Protein AF-A0A8T4YLI4-F1 (afdb_monomer)

Mean predicted aligned error: 10.68 Å

Structure (mmCIF, N/CA/C/O backbone):
data_AF-A0A8T4YLI4-F1
#
_entry.id   AF-A0A8T4YLI4-F1
#
loop_
_atom_site.group_PDB
_atom_site.id
_atom_site.type_symbol
_atom_site.label_atom_id
_atom_site.label_alt_id
_atom_site.label_comp_id
_atom_site.label_asym_id
_atom_site.label_entity_id
_atom_site.label_seq_id
_atom_site.pdbx_PDB_ins_code
_atom_site.Cartn_x
_atom_site.Cartn_y
_atom_site.Cartn_z
_atom_site.occupancy
_atom_site.B_iso_or_equiv
_atom_site.auth_seq_id
_atom_site.auth_comp_id
_atom_site.auth_asym_id
_atom_site.auth_atom_id
_atom_site.pdbx_PDB_model_num
ATOM 1 N N . MET A 1 1 ? -16.283 -2.588 31.838 1.00 33.81 1 MET A N 1
ATOM 2 C CA . MET A 1 1 ? -16.579 -1.710 30.687 1.00 33.81 1 MET A CA 1
ATOM 3 C C . MET A 1 1 ? -17.810 -0.902 31.058 1.00 33.81 1 MET A C 1
ATOM 5 O O . MET A 1 1 ? -18.869 -1.493 31.207 1.00 33.81 1 MET A O 1
ATOM 9 N N . THR A 1 2 ? -17.659 0.392 31.332 1.00 24.05 2 THR A N 1
ATOM 10 C CA . THR A 1 2 ? -18.774 1.250 31.769 1.00 24.05 2 THR A CA 1
ATOM 11 C C . THR A 1 2 ? -19.231 2.075 30.573 1.00 24.05 2 THR A C 1
ATOM 13 O O . THR A 1 2 ? -18.442 2.834 30.018 1.00 24.05 2 THR A O 1
ATOM 16 N N . ILE A 1 3 ? -20.474 1.868 30.138 1.00 27.78 3 ILE A N 1
ATOM 17 C CA . ILE A 1 3 ? -21.083 2.547 28.990 1.00 27.78 3 ILE A CA 1
ATOM 18 C C . ILE A 1 3 ? -21.745 3.825 29.508 1.00 27.78 3 ILE A C 1
ATOM 20 O O . ILE A 1 3 ? -22.636 3.753 30.351 1.00 27.78 3 ILE A O 1
ATOM 24 N N . TYR A 1 4 ? -21.324 4.986 29.008 1.00 28.59 4 TYR A N 1
ATOM 25 C CA . TYR A 1 4 ? -22.011 6.252 29.257 1.00 28.59 4 TYR A CA 1
ATOM 26 C C . TYR A 1 4 ? -22.854 6.591 28.030 1.00 28.59 4 TYR A C 1
ATOM 28 O O . TYR A 1 4 ? -22.315 6.836 26.956 1.00 28.59 4 TYR A O 1
ATOM 36 N N . ALA A 1 5 ? -24.176 6.587 28.188 1.00 28.28 5 ALA A N 1
ATOM 37 C CA . ALA A 1 5 ? -25.106 7.113 27.198 1.00 28.28 5 ALA A CA 1
ATOM 38 C C . ALA A 1 5 ? -25.621 8.466 27.706 1.00 28.28 5 ALA A C 1
ATOM 40 O O . ALA A 1 5 ? -26.313 8.516 28.722 1.00 28.28 5 ALA A O 1
ATOM 41 N N . SER A 1 6 ? -25.266 9.565 27.037 1.00 30.30 6 SER A N 1
ATOM 42 C CA . SER A 1 6 ? -25.911 10.864 27.253 1.00 30.30 6 SER A CA 1
ATOM 43 C C . SER A 1 6 ? -27.066 11.039 26.262 1.00 30.30 6 SER A C 1
ATOM 45 O O . SER A 1 6 ? -27.041 10.539 25.139 1.00 30.30 6 SER A O 1
ATOM 47 N N . GLY A 1 7 ? -28.144 11.659 26.734 1.00 31.69 7 GLY A N 1
ATOM 48 C CA . GLY A 1 7 ? -29.450 11.636 26.087 1.00 31.69 7 GLY A CA 1
ATOM 49 C C . GLY A 1 7 ? -29.549 12.374 24.746 1.00 31.69 7 GLY A C 1
ATOM 50 O O . GLY A 1 7 ? -29.034 13.472 24.576 1.00 31.69 7 GLY A O 1
ATOM 51 N N . LEU A 1 8 ? -30.372 11.755 23.891 1.00 35.34 8 LEU A N 1
ATOM 52 C CA . LEU A 1 8 ? -31.118 12.249 22.725 1.00 35.34 8 LEU A CA 1
ATOM 53 C C . LEU A 1 8 ? -30.354 12.494 21.401 1.00 35.34 8 LEU A C 1
ATOM 55 O O . LEU A 1 8 ? -29.785 13.544 21.132 1.00 35.34 8 LEU A O 1
ATOM 59 N N . ASN A 1 9 ? -30.558 11.505 20.516 1.00 35.91 9 ASN A N 1
ATOM 60 C CA . ASN A 1 9 ? -30.479 11.473 19.044 1.00 35.91 9 ASN A CA 1
ATOM 61 C C . ASN A 1 9 ? -29.171 11.096 18.340 1.00 35.91 9 ASN A C 1
ATOM 63 O O . ASN A 1 9 ? -29.238 10.830 17.147 1.00 35.91 9 ASN A O 1
ATOM 67 N N . ASN A 1 10 ? -28.059 10.904 19.043 1.00 33.84 10 ASN A N 1
ATOM 68 C CA . ASN A 1 10 ? -26.88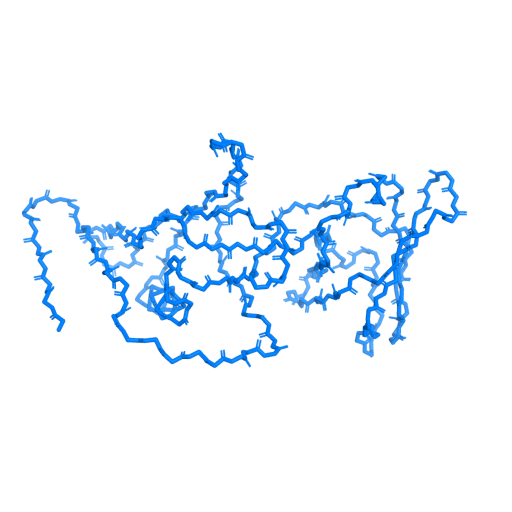3 10.213 18.506 1.00 33.84 10 ASN A CA 1
ATOM 69 C C . ASN A 1 10 ? -26.250 9.392 19.630 1.00 33.84 10 ASN A C 1
ATOM 71 O O . ASN A 1 10 ? -25.930 9.943 20.679 1.00 33.84 10 ASN A O 1
ATOM 75 N N . ILE A 1 11 ? -26.087 8.081 19.439 1.00 40.06 11 ILE A N 1
ATOM 76 C CA . ILE A 1 11 ? -25.272 7.280 20.356 1.00 40.06 11 ILE A CA 1
ATOM 77 C C . ILE A 1 11 ? -23.829 7.443 19.884 1.00 40.06 11 ILE A C 1
ATOM 79 O O . ILE A 1 11 ? -23.426 6.821 18.902 1.00 40.06 11 ILE A O 1
ATOM 83 N N . GLU A 1 12 ? -23.079 8.319 20.551 1.00 36.34 12 GLU A N 1
ATOM 84 C CA . GLU A 1 12 ? -21.630 8.409 20.391 1.00 36.34 12 GLU A CA 1
ATOM 85 C C . GLU A 1 12 ? -20.974 7.417 21.352 1.00 36.34 12 GLU A C 1
ATOM 87 O O . GLU A 1 12 ? -20.937 7.617 22.566 1.00 36.34 12 GLU A O 1
ATOM 92 N N . LEU A 1 13 ? -20.476 6.307 20.809 1.00 43.28 13 LEU A N 1
ATOM 93 C CA . LEU A 1 13 ? -19.677 5.356 21.579 1.00 43.28 13 LEU A CA 1
ATOM 94 C C . LEU A 1 13 ? -18.228 5.843 21.603 1.00 43.28 13 LEU A C 1
ATOM 96 O O . LEU A 1 13 ? -17.540 5.805 20.581 1.00 43.28 13 LEU A O 1
ATOM 100 N N . PHE A 1 14 ? -17.776 6.293 22.775 1.00 37.94 14 PHE A N 1
ATOM 101 C CA . PHE A 1 14 ? -16.374 6.606 23.035 1.00 37.94 14 PHE A CA 1
ATOM 102 C C . PHE A 1 14 ? -15.673 5.382 23.619 1.00 37.94 14 PHE A C 1
ATOM 104 O O . PHE A 1 14 ? -15.990 4.938 24.724 1.00 37.94 14 PHE A O 1
ATOM 111 N N . ILE A 1 15 ? -14.708 4.842 22.879 1.00 47.62 15 ILE A N 1
ATOM 112 C CA . ILE A 1 15 ? -13.932 3.682 23.311 1.00 47.62 15 ILE A CA 1
ATOM 113 C C . ILE A 1 15 ? -12.521 4.158 23.697 1.00 47.62 15 ILE A C 1
ATOM 115 O O . ILE A 1 15 ? -11.722 4.472 22.809 1.00 47.62 15 ILE A O 1
ATOM 119 N N . PRO A 1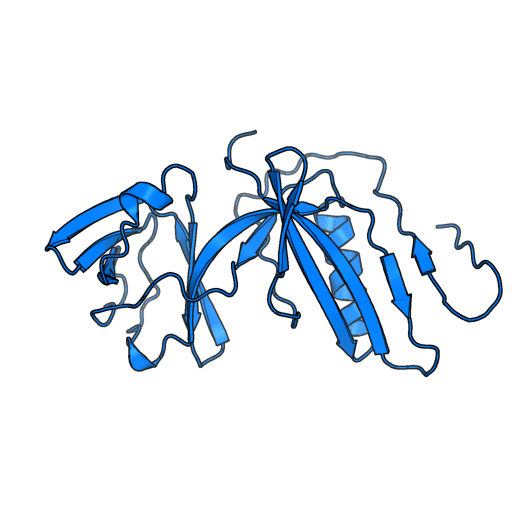 16 ? -12.189 4.256 25.001 1.00 37.53 16 PRO A N 1
ATOM 120 C CA . PRO A 1 16 ? -10.844 4.616 25.435 1.00 37.53 16 PRO A CA 1
ATOM 121 C C . PRO A 1 16 ? -9.844 3.497 25.103 1.00 37.53 16 PRO A C 1
ATOM 123 O O . PRO A 1 16 ? -10.177 2.311 25.121 1.00 37.53 16 PRO A O 1
ATOM 126 N N . ALA A 1 17 ? -8.599 3.876 24.808 1.00 39.97 17 ALA A N 1
ATOM 127 C CA . ALA A 1 17 ? -7.523 2.921 24.552 1.00 39.97 17 ALA A CA 1
ATOM 128 C C . ALA A 1 17 ? -7.176 2.111 25.826 1.00 39.97 17 ALA A C 1
ATOM 130 O O . ALA A 1 17 ? -7.217 2.674 26.924 1.00 39.97 17 ALA A O 1
ATOM 131 N N . PRO A 1 18 ? -6.833 0.812 25.707 1.00 37.84 18 PRO A N 1
ATOM 132 C CA . PRO A 1 18 ? -6.498 -0.027 26.858 1.00 37.84 18 PRO A CA 1
ATOM 133 C C . PRO A 1 18 ? -5.196 0.422 27.544 1.00 37.84 18 PRO A C 1
ATOM 135 O O . PRO A 1 18 ? -4.274 0.908 26.893 1.00 37.84 18 PRO A O 1
ATOM 138 N N . SER A 1 19 ? -5.128 0.250 28.869 1.00 33.50 19 SER A N 1
ATOM 139 C CA . SER A 1 19 ? -4.090 0.816 29.745 1.00 33.50 19 SER A CA 1
ATOM 140 C C . SER A 1 19 ? -2.905 -0.104 30.073 1.00 33.50 19 SER A C 1
ATOM 142 O O . SER A 1 19 ? -2.061 0.302 30.861 1.00 33.50 19 SER A O 1
ATOM 144 N N . ASN A 1 20 ? -2.800 -1.303 29.489 1.00 31.70 20 ASN A N 1
ATOM 145 C CA . ASN A 1 20 ? -1.699 -2.238 29.763 1.00 31.70 20 ASN A CA 1
ATOM 146 C C . ASN A 1 20 ? -1.024 -2.675 28.457 1.00 31.70 20 ASN A C 1
ATOM 148 O O . ASN A 1 20 ? -1.690 -3.115 27.519 1.00 31.70 20 ASN A O 1
ATOM 152 N N . VAL A 1 21 ? 0.297 -2.493 28.398 1.00 29.84 21 VAL A N 1
ATOM 153 C CA . VAL A 1 21 ? 1.122 -2.621 27.193 1.00 29.84 21 VAL A CA 1
ATOM 154 C C . VAL A 1 21 ? 1.993 -3.869 27.311 1.00 29.84 21 VAL A C 1
ATOM 156 O O . VAL A 1 21 ? 3.037 -3.819 27.948 1.00 29.84 21 VAL A O 1
ATOM 159 N N . ASP A 1 22 ? 1.589 -4.950 26.646 1.00 26.73 22 ASP A N 1
ATOM 160 C CA . ASP A 1 22 ? 2.512 -6.002 26.215 1.00 26.73 22 ASP A CA 1
ATOM 161 C C . ASP A 1 22 ? 2.877 -5.752 24.741 1.00 26.73 22 ASP A C 1
ATOM 163 O O . ASP A 1 22 ? 2.015 -5.591 23.861 1.00 26.73 22 ASP A O 1
ATOM 167 N N . ILE A 1 23 ? 4.181 -5.612 24.488 1.00 25.78 23 ILE A N 1
ATOM 168 C CA . ILE A 1 23 ? 4.758 -5.308 23.175 1.00 25.78 23 ILE A CA 1
ATOM 169 C C . ILE A 1 23 ? 5.110 -6.630 22.492 1.00 25.78 23 ILE A C 1
ATOM 171 O O . ILE A 1 23 ? 6.252 -7.076 22.541 1.00 25.78 23 ILE A O 1
ATOM 175 N N . ASP A 1 24 ? 4.133 -7.240 21.827 1.00 26.34 24 ASP A N 1
ATOM 176 C CA . ASP A 1 24 ? 4.414 -8.300 20.859 1.00 26.34 24 ASP A CA 1
ATOM 177 C C . ASP A 1 24 ? 4.839 -7.693 19.516 1.00 26.34 24 ASP A C 1
ATOM 179 O O . ASP A 1 24 ? 4.110 -6.913 18.888 1.00 26.34 24 ASP A O 1
ATOM 183 N N . PHE A 1 25 ? 6.045 -8.058 19.081 1.00 25.81 25 PHE A N 1
ATOM 184 C CA . PHE A 1 25 ? 6.599 -7.742 17.768 1.00 25.81 25 PHE A CA 1
ATOM 185 C C . PHE A 1 25 ? 5.905 -8.598 16.700 1.00 25.81 25 PHE A C 1
ATOM 187 O O . PHE A 1 25 ? 6.303 -9.727 16.422 1.00 25.81 25 PHE A O 1
ATOM 194 N N . ILE A 1 26 ? 4.861 -8.057 16.073 1.00 33.50 26 ILE A N 1
ATOM 195 C CA . ILE A 1 26 ? 4.174 -8.718 14.958 1.00 33.50 26 ILE A CA 1
ATOM 196 C C . ILE A 1 26 ? 4.996 -8.499 13.676 1.00 33.50 26 ILE A C 1
ATOM 198 O O . ILE A 1 26 ? 4.973 -7.423 13.080 1.00 33.50 26 ILE A O 1
ATOM 202 N N . GLN A 1 27 ? 5.724 -9.534 13.243 1.00 34.56 27 GLN A N 1
ATOM 203 C CA . GLN A 1 27 ? 6.592 -9.536 12.049 1.00 34.56 27 GLN A CA 1
ATOM 204 C C . GLN A 1 27 ? 5.856 -9.459 10.694 1.00 34.56 27 GLN A C 1
ATOM 206 O O . GLN A 1 27 ? 6.496 -9.385 9.647 1.00 34.56 27 GLN A O 1
ATOM 211 N N . HIS A 1 28 ? 4.527 -9.382 10.679 1.00 41.22 28 HIS A N 1
ATOM 212 C CA . HIS A 1 28 ? 3.740 -9.138 9.472 1.00 41.22 28 HIS A CA 1
ATOM 213 C C . HIS A 1 28 ? 2.686 -8.081 9.784 1.00 41.22 28 HIS A C 1
ATOM 215 O O . HIS A 1 28 ? 1.660 -8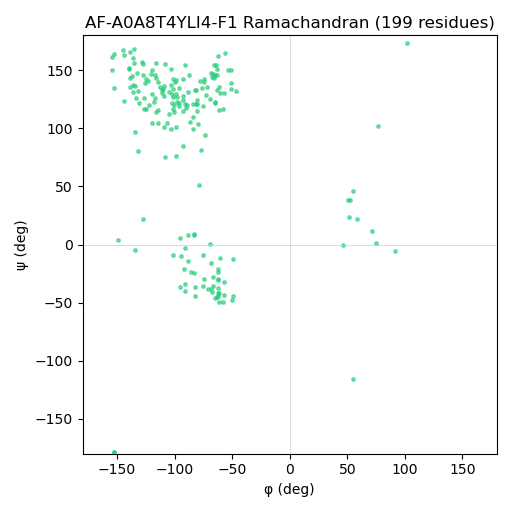.381 10.385 1.00 41.22 28 HIS A O 1
ATOM 221 N N . GLY A 1 29 ? 2.987 -6.823 9.450 1.00 47.31 29 GLY A N 1
ATOM 222 C CA . GLY A 1 29 ? 2.160 -5.678 9.822 1.00 47.31 29 GLY A CA 1
ATOM 223 C C . GLY A 1 29 ? 0.687 -5.873 9.458 1.00 47.31 29 GLY A C 1
ATOM 224 O O . GLY A 1 29 ? 0.363 -6.308 8.356 1.00 47.31 29 GLY A O 1
ATOM 225 N N . GLU A 1 30 ? -0.198 -5.557 10.399 1.00 54.44 30 GLU A N 1
ATOM 226 C CA . GLU A 1 30 ? -1.636 -5.701 10.208 1.00 54.44 30 GLU A CA 1
ATOM 227 C C . GLU A 1 30 ? -2.116 -4.750 9.109 1.00 54.44 30 GLU A C 1
ATOM 229 O O . GLU A 1 30 ? -1.910 -3.535 9.184 1.00 54.44 30 GLU A O 1
ATOM 234 N N . VAL A 1 31 ? -2.735 -5.316 8.073 1.00 52.75 31 VAL A N 1
ATOM 235 C CA . VAL A 1 31 ? -3.267 -4.565 6.935 1.00 52.75 31 VAL A CA 1
ATOM 236 C C . VAL A 1 31 ? -4.752 -4.344 7.151 1.00 52.75 31 VAL A C 1
ATOM 238 O O . VAL A 1 31 ? -5.513 -5.287 7.374 1.00 52.75 31 VAL A O 1
ATOM 241 N N . PHE A 1 32 ? -5.167 -3.090 7.065 1.00 52.97 32 PHE A N 1
ATOM 242 C CA . PHE A 1 32 ? -6.551 -2.702 7.260 1.00 52.97 32 PHE A CA 1
ATOM 243 C C . PHE A 1 32 ? -7.333 -2.730 5.934 1.00 52.97 32 PHE A C 1
ATOM 245 O O . PHE A 1 32 ? -7.008 -1.987 5.007 1.00 52.97 32 PHE A O 1
ATOM 252 N N . THR A 1 33 ? -8.359 -3.587 5.831 1.00 51.09 33 THR A N 1
ATOM 253 C CA . THR A 1 33 ? -9.156 -3.801 4.603 1.00 51.09 33 THR A CA 1
ATOM 254 C C . THR A 1 33 ? -10.662 -3.763 4.896 1.00 51.09 33 THR A C 1
ATOM 256 O O . THR A 1 33 ? -11.316 -4.790 5.028 1.00 51.09 33 THR A O 1
ATOM 259 N N . PHE A 1 34 ? -11.237 -2.563 5.000 1.00 57.44 34 PHE A N 1
ATOM 260 C CA . PHE A 1 34 ? -12.693 -2.380 5.089 1.00 57.44 34 PHE A CA 1
ATOM 261 C C . PHE A 1 34 ? -13.213 -1.542 3.922 1.00 57.44 34 PHE A C 1
ATOM 263 O O . PHE A 1 34 ? -12.486 -0.667 3.439 1.00 57.44 34 PHE A O 1
ATOM 270 N N . PRO A 1 35 ? -14.469 -1.757 3.487 1.00 55.22 35 PRO A N 1
ATOM 271 C CA . PRO A 1 35 ? -15.125 -0.855 2.554 1.00 55.22 35 PRO A CA 1
ATOM 272 C C . PRO A 1 35 ? -15.229 0.533 3.194 1.00 55.22 35 PRO A C 1
ATOM 274 O O . PRO A 1 35 ? -15.876 0.733 4.221 1.00 55.22 35 PRO A O 1
ATOM 277 N N . ALA A 1 36 ? -14.546 1.492 2.586 1.00 58.50 36 ALA A N 1
ATOM 278 C CA . ALA A 1 36 ? -14.401 2.845 3.090 1.00 58.50 36 ALA A CA 1
ATOM 279 C C . ALA A 1 36 ? -14.595 3.845 1.958 1.00 58.50 36 ALA A C 1
ATOM 281 O O . ALA A 1 36 ? -14.418 3.519 0.780 1.00 58.50 36 ALA A O 1
ATOM 282 N N . THR A 1 37 ? -14.897 5.092 2.305 1.00 59.31 37 THR A N 1
ATOM 283 C CA . THR A 1 37 ? -14.755 6.182 1.343 1.00 59.31 37 THR A CA 1
ATOM 284 C C . THR A 1 37 ? -13.289 6.333 0.953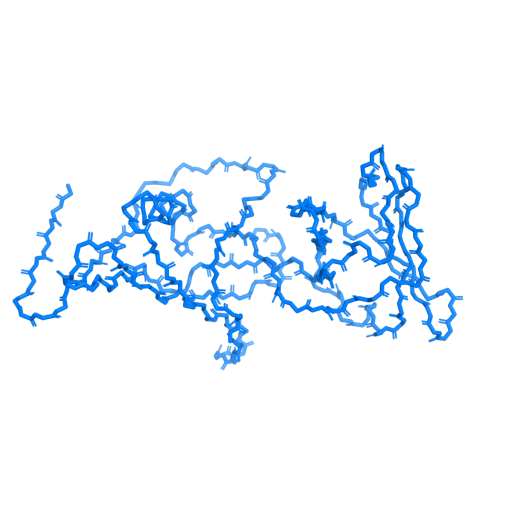 1.00 59.31 37 THR A C 1
ATOM 286 O O . THR A 1 37 ? -12.390 6.090 1.763 1.00 59.31 37 THR A O 1
ATOM 289 N N . LYS A 1 38 ? -13.043 6.810 -0.271 1.00 64.38 38 LYS A N 1
ATOM 290 C CA . LYS A 1 38 ? -11.707 7.231 -0.703 1.00 64.38 38 LYS A CA 1
ATOM 291 C C . LYS A 1 38 ? -11.076 8.127 0.380 1.00 64.38 38 LYS A C 1
ATOM 293 O O . LYS A 1 38 ? -11.763 9.036 0.856 1.00 64.38 38 LYS A O 1
ATOM 298 N N . PRO A 1 39 ? -9.816 7.888 0.782 1.00 70.62 39 PRO A N 1
ATOM 299 C CA . PRO A 1 39 ? -9.183 8.687 1.819 1.00 70.62 39 PRO A CA 1
ATOM 300 C C . PRO A 1 39 ? -9.100 10.153 1.394 1.00 70.62 39 PRO A C 1
ATOM 302 O O . PRO A 1 39 ? -8.647 10.478 0.293 1.00 70.62 39 PRO A O 1
ATOM 305 N N . ALA A 1 40 ? -9.537 11.037 2.288 1.00 78.56 40 ALA A N 1
ATOM 306 C CA . ALA A 1 40 ? -9.299 12.466 2.189 1.00 78.56 40 ALA A CA 1
ATOM 307 C C . ALA A 1 40 ? -7.964 12.786 2.868 1.00 78.56 40 ALA A C 1
ATOM 309 O O . ALA A 1 40 ? -7.709 12.347 3.991 1.00 78.56 40 ALA A O 1
ATOM 310 N N . TYR A 1 41 ? -7.115 13.552 2.186 1.00 80.75 41 TYR A N 1
ATOM 311 C CA . TYR A 1 41 ? -5.796 13.929 2.685 1.00 80.75 41 TYR A CA 1
ATOM 312 C C . TYR A 1 41 ? -5.765 15.404 3.049 1.00 80.75 41 TYR A C 1
ATOM 314 O O . TYR A 1 41 ? -6.205 16.244 2.267 1.00 80.75 41 TYR A O 1
ATOM 322 N N . PHE A 1 42 ? -5.173 15.717 4.194 1.00 82.44 42 PHE A N 1
ATOM 323 C CA . PHE A 1 42 ? -4.861 17.088 4.581 1.00 82.44 42 PHE A CA 1
ATOM 324 C C . PHE A 1 42 ? -3.541 17.149 5.345 1.00 82.44 42 PHE A C 1
ATOM 326 O O . PHE A 1 42 ? -3.015 16.131 5.797 1.00 82.44 42 PHE A O 1
ATOM 333 N N . ILE A 1 43 ? -2.979 18.352 5.442 1.00 82.25 43 ILE A N 1
ATOM 334 C CA . ILE A 1 43 ? -1.769 18.612 6.217 1.00 82.25 43 ILE A CA 1
ATOM 335 C C . ILE A 1 43 ? -2.196 19.257 7.531 1.00 82.25 43 ILE A C 1
ATOM 337 O O . ILE A 1 43 ? -2.907 20.260 7.519 1.00 82.25 43 ILE A O 1
ATOM 341 N N . ARG A 1 44 ? -1.753 18.692 8.653 1.00 80.75 44 ARG A N 1
ATOM 342 C CA . ARG A 1 44 ? -1.920 19.270 9.988 1.00 80.75 44 ARG A CA 1
ATOM 343 C C . ARG A 1 44 ? -0.570 19.255 10.687 1.00 80.75 44 ARG A C 1
ATOM 345 O O . ARG A 1 44 ? 0.052 18.203 10.776 1.00 80.75 44 ARG A O 1
ATOM 352 N N . ASP A 1 45 ? -0.093 20.423 11.106 1.00 80.62 45 ASP A N 1
ATOM 353 C CA . ASP A 1 45 ? 1.199 20.591 11.791 1.00 80.62 45 ASP A CA 1
ATOM 354 C C . ASP A 1 45 ? 2.388 19.963 11.034 1.00 80.62 45 ASP A C 1
ATOM 356 O O . ASP A 1 45 ? 3.274 19.335 11.610 1.00 80.62 45 ASP A O 1
ATOM 360 N N . GLY A 1 46 ? 2.383 20.077 9.700 1.00 77.25 46 GLY A N 1
ATOM 361 C CA . GLY A 1 46 ? 3.410 19.491 8.829 1.00 77.25 46 GLY A CA 1
ATOM 362 C C . GLY A 1 46 ? 3.314 17.970 8.644 1.00 77.25 46 GLY A C 1
ATOM 363 O O . GLY A 1 46 ? 4.128 17.394 7.924 1.00 77.25 46 GLY A O 1
ATOM 364 N N . GLN A 1 47 ? 2.318 17.314 9.243 1.00 80.75 47 GLN A N 1
ATOM 365 C CA . GLN A 1 47 ? 2.049 15.887 9.086 1.00 80.75 47 GLN A CA 1
ATOM 366 C C . GLN A 1 47 ? 0.896 15.653 8.113 1.00 80.75 47 GLN A C 1
ATOM 368 O O . GLN A 1 47 ? -0.092 16.390 8.096 1.00 80.75 47 GLN A O 1
ATOM 373 N N . ARG A 1 48 ? 1.010 14.601 7.297 1.00 84.38 48 ARG A N 1
ATOM 374 C CA . ARG A 1 48 ? -0.073 14.174 6.411 1.00 84.38 48 ARG A CA 1
ATOM 375 C C . ARG A 1 48 ? -1.065 13.347 7.217 1.00 84.38 48 ARG A C 1
ATOM 377 O O . ARG A 1 48 ? -0.703 12.326 7.793 1.00 84.38 48 ARG A O 1
ATOM 384 N N . VAL A 1 49 ? -2.309 13.800 7.252 1.00 86.56 49 VAL A N 1
ATOM 385 C CA . VAL A 1 49 ? -3.410 13.128 7.938 1.00 86.56 49 VAL A CA 1
ATOM 386 C C . VAL A 1 49 ? -4.363 12.568 6.891 1.00 86.56 49 VAL A C 1
ATOM 388 O O . VAL A 1 49 ? -4.704 13.233 5.909 1.00 86.56 49 VAL A O 1
ATOM 391 N N . LEU A 1 50 ? -4.753 11.317 7.098 1.00 87.81 50 LEU A N 1
ATOM 392 C CA . LEU A 1 50 ? -5.744 10.595 6.326 1.00 87.81 50 LEU A CA 1
ATOM 393 C C . LEU A 1 50 ? -7.039 10.568 7.117 1.00 87.81 50 LEU A C 1
ATOM 395 O O . LEU A 1 50 ? -7.051 10.155 8.275 1.00 87.81 50 LEU A O 1
ATOM 399 N N . ARG A 1 51 ? -8.134 10.948 6.472 1.00 87.12 51 ARG A N 1
ATOM 400 C CA . ARG A 1 51 ? -9.475 10.797 7.023 1.00 87.12 51 ARG A CA 1
ATOM 401 C C . ARG A 1 51 ? -10.300 9.904 6.121 1.00 87.12 51 ARG A C 1
ATOM 403 O O . ARG A 1 51 ? -10.343 10.097 4.906 1.00 87.12 51 ARG A O 1
ATOM 410 N N . MET A 1 52 ? -10.931 8.911 6.729 1.00 84.06 52 MET A N 1
ATOM 411 C CA . MET A 1 52 ? -11.749 7.924 6.038 1.00 84.06 52 MET A CA 1
ATOM 412 C C . MET A 1 52 ? 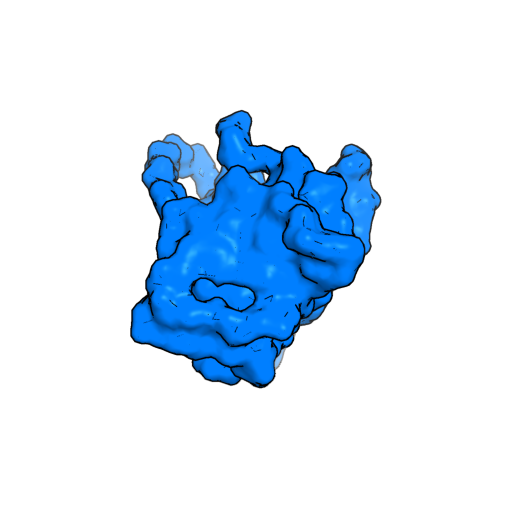-13.076 7.775 6.762 1.00 84.06 52 MET A C 1
ATOM 414 O O . MET A 1 52 ? -13.106 7.635 7.983 1.00 84.06 52 MET A O 1
ATOM 418 N N . SER A 1 53 ? -14.167 7.814 6.002 1.00 82.12 53 SER A N 1
ATOM 419 C CA . SER A 1 53 ? -15.497 7.493 6.499 1.00 82.12 53 SER A CA 1
ATOM 420 C C . SER A 1 53 ? -15.812 6.041 6.174 1.00 82.12 53 SER A C 1
ATOM 422 O O . SER A 1 53 ? -15.593 5.578 5.053 1.00 82.12 53 SER A O 1
ATOM 424 N N . PHE A 1 54 ? -16.342 5.332 7.156 1.00 79.50 54 PHE A N 1
ATOM 425 C CA . PHE A 1 54 ? -16.772 3.950 7.021 1.00 79.50 54 PHE A CA 1
ATOM 426 C C . PHE A 1 54 ? -18.267 3.877 7.244 1.00 79.50 54 PHE A C 1
ATOM 428 O O . PHE A 1 54 ? -18.821 4.587 8.086 1.00 79.50 54 PHE A O 1
ATOM 435 N N . PHE A 1 55 ? -18.896 2.999 6.478 1.00 80.94 55 PHE A N 1
ATOM 436 C CA . PHE A 1 55 ? -20.298 2.664 6.603 1.00 80.94 55 PHE A CA 1
ATOM 437 C C . PHE A 1 55 ? -20.391 1.164 6.840 1.00 80.94 55 PHE A C 1
ATOM 439 O O . PHE A 1 55 ? -19.937 0.384 6.006 1.00 80.94 55 PHE A O 1
ATOM 446 N N . PHE A 1 56 ? -20.968 0.783 7.972 1.00 79.81 56 PHE A N 1
ATOM 447 C CA . PHE A 1 56 ? -21.095 -0.604 8.393 1.00 79.81 56 PHE A CA 1
ATOM 448 C C . PHE A 1 56 ? -22.527 -1.076 8.205 1.00 79.81 56 PHE A C 1
ATOM 450 O O . PHE A 1 56 ? -23.459 -0.411 8.660 1.00 79.81 56 PHE A O 1
ATOM 457 N N . ARG A 1 57 ? -22.697 -2.235 7.571 1.00 78.31 57 ARG A N 1
ATOM 458 C CA . ARG A 1 57 ? -23.971 -2.933 7.376 1.00 78.31 57 ARG A CA 1
ATOM 459 C C . ARG A 1 57 ? -24.099 -4.034 8.423 1.00 78.31 57 ARG A C 1
ATOM 461 O O . ARG A 1 57 ? -23.921 -5.219 8.156 1.00 78.31 57 ARG A O 1
ATOM 468 N N . GLY A 1 58 ? -24.404 -3.611 9.641 1.00 75.81 58 GLY A N 1
ATOM 469 C CA . GLY A 1 58 ? -24.719 -4.481 10.764 1.00 75.81 58 GLY A CA 1
ATOM 470 C C . GLY A 1 58 ? -23.578 -4.666 11.758 1.00 75.81 58 GLY A C 1
ATOM 471 O O . GLY A 1 58 ? -22.440 -4.231 11.569 1.00 75.81 58 GLY A O 1
ATOM 472 N N . TYR A 1 59 ? -23.912 -5.345 12.854 1.00 77.12 59 TYR A N 1
ATOM 473 C CA . TYR A 1 59 ? -23.033 -5.493 14.012 1.00 77.12 59 TYR A CA 1
ATOM 474 C C . TYR A 1 59 ? -21.728 -6.226 13.708 1.00 77.12 59 TYR A C 1
ATOM 476 O O . TYR A 1 59 ? -20.714 -5.908 14.313 1.00 77.12 59 TYR A O 1
ATOM 484 N N . LYS A 1 60 ? -21.716 -7.164 12.754 1.00 81.06 60 LYS A N 1
ATOM 485 C CA . LYS A 1 60 ? -20.509 -7.935 12.428 1.00 81.06 60 LYS A CA 1
ATOM 486 C C . LYS A 1 60 ? -19.369 -7.037 11.941 1.00 81.06 60 LYS A C 1
ATOM 488 O O . LYS A 1 60 ? -18.260 -7.140 12.452 1.00 81.06 60 LYS A O 1
ATOM 493 N N . GLU A 1 61 ? -19.640 -6.156 10.981 1.00 78.06 61 GLU A N 1
ATOM 494 C CA . GLU A 1 61 ? -18.630 -5.233 10.445 1.00 78.06 61 GLU A CA 1
ATOM 495 C C . GLU A 1 61 ? -18.196 -4.213 11.506 1.00 78.06 61 GLU A C 1
ATOM 497 O O . GLU A 1 61 ? -17.015 -3.880 11.614 1.00 78.06 61 GLU A O 1
ATOM 502 N N . LEU A 1 62 ? -19.141 -3.782 12.349 1.00 78.69 62 LEU A N 1
ATOM 503 C CA . LEU A 1 62 ? -18.860 -2.894 13.471 1.00 78.69 62 LEU A CA 1
ATOM 504 C C . LEU A 1 62 ? -17.924 -3.540 14.506 1.00 78.69 62 LEU A C 1
ATOM 506 O O . LEU A 1 62 ? -16.972 -2.915 14.965 1.00 78.69 62 LEU A O 1
ATOM 510 N N . THR A 1 63 ? -18.168 -4.796 14.873 1.00 82.25 63 THR A N 1
ATOM 511 C CA . THR A 1 63 ? -17.303 -5.531 15.801 1.00 82.25 63 THR A CA 1
ATOM 512 C C . THR A 1 63 ? -15.900 -5.671 15.229 1.00 82.25 63 THR A C 1
ATOM 514 O O . THR A 1 63 ? -14.933 -5.411 15.933 1.00 82.25 63 THR A O 1
ATOM 517 N N . GLN A 1 64 ? -15.766 -5.961 13.934 1.00 83.38 64 GLN A N 1
ATOM 518 C CA . GLN A 1 64 ? -14.453 -6.095 13.308 1.00 83.38 64 GLN A CA 1
ATOM 519 C C . GLN A 1 64 ? -13.628 -4.793 13.357 1.00 83.38 64 GLN A C 1
ATOM 521 O O . GLN A 1 64 ? -12.417 -4.862 13.571 1.00 83.38 64 GLN A O 1
ATOM 526 N N . ILE A 1 65 ? -14.243 -3.610 13.193 1.00 83.25 65 ILE A N 1
ATOM 527 C CA . ILE A 1 65 ? -13.506 -2.339 13.325 1.00 83.25 65 ILE A CA 1
ATOM 528 C C . ILE A 1 65 ? -13.117 -2.045 14.778 1.00 83.25 65 ILE A C 1
ATOM 530 O O . ILE A 1 65 ? -12.015 -1.561 15.033 1.00 83.25 65 ILE A O 1
ATOM 534 N N . VAL A 1 66 ? -13.997 -2.354 15.732 1.00 84.19 66 VAL A N 1
ATOM 535 C CA . VAL A 1 66 ? -13.724 -2.178 17.165 1.00 84.19 66 VAL A CA 1
ATOM 536 C C . VAL A 1 66 ? -12.587 -3.101 17.601 1.00 84.19 66 VAL A C 1
ATOM 538 O O . VAL A 1 66 ? -11.633 -2.646 18.234 1.00 84.19 66 VAL A O 1
ATOM 541 N N . ASP A 1 67 ? -12.638 -4.367 17.192 1.00 86.50 67 ASP A N 1
ATOM 542 C CA . ASP A 1 67 ? -11.605 -5.360 17.472 1.00 86.50 67 ASP A CA 1
ATOM 543 C C . ASP A 1 67 ? -10.271 -4.950 16.849 1.00 86.50 67 ASP A C 1
ATOM 545 O O . ASP A 1 67 ? -9.240 -4.983 17.522 1.00 86.50 67 ASP A O 1
ATOM 549 N N . PHE A 1 68 ? -10.284 -4.487 15.593 1.00 85.50 68 PHE A N 1
ATOM 550 C CA . PHE A 1 68 ? -9.091 -3.949 14.945 1.00 85.50 68 PHE A CA 1
ATOM 551 C C . PHE A 1 68 ? -8.508 -2.774 15.736 1.00 85.50 68 PHE A C 1
ATOM 553 O O . PHE A 1 68 ? -7.315 -2.774 16.040 1.00 85.50 68 PHE A O 1
ATOM 560 N N . TYR A 1 69 ? -9.341 -1.797 16.110 1.00 86.12 69 TYR A N 1
ATOM 561 C CA . TYR A 1 69 ? -8.919 -0.626 16.878 1.00 86.12 69 TYR A CA 1
ATOM 562 C C . TYR A 1 69 ? -8.266 -1.019 18.208 1.00 86.12 69 TYR A C 1
ATOM 564 O O . TYR A 1 69 ? -7.213 -0.487 18.563 1.00 86.12 69 TYR A O 1
ATOM 572 N N . HIS A 1 70 ? -8.847 -1.978 18.931 1.00 85.56 70 HIS A N 1
ATOM 573 C CA . HIS A 1 70 ? -8.273 -2.485 20.175 1.00 85.56 70 HIS A CA 1
ATOM 574 C C . HIS A 1 70 ? -6.968 -3.248 19.959 1.00 85.56 70 HIS A C 1
ATOM 576 O O . HIS A 1 70 ? -6.019 -3.052 20.720 1.00 85.56 70 HIS A O 1
ATOM 582 N N . ARG A 1 71 ? -6.891 -4.070 18.911 1.00 84.38 71 ARG A N 1
ATOM 583 C CA . ARG A 1 71 ? -5.704 -4.861 18.571 1.00 84.38 71 ARG A CA 1
ATOM 584 C C . ARG A 1 71 ? -4.498 -3.977 18.248 1.00 84.38 71 ARG A C 1
ATOM 586 O O . ARG A 1 71 ? -3.405 -4.215 18.763 1.00 84.38 71 ARG A O 1
ATOM 593 N N . VAL A 1 72 ? -4.713 -2.886 17.508 1.00 83.06 72 VAL A N 1
ATOM 594 C CA . VAL A 1 72 ? -3.681 -1.860 17.261 1.00 83.06 72 VAL A CA 1
ATOM 595 C C . VAL A 1 72 ? -3.557 -0.837 18.401 1.00 83.06 72 VAL A C 1
ATOM 597 O O . VAL A 1 72 ? -2.860 0.166 18.273 1.00 83.06 72 VAL A O 1
ATOM 600 N N . GLN A 1 73 ? -4.216 -1.071 19.540 1.00 85.06 73 GLN A N 1
ATOM 601 C CA . GLN A 1 73 ? -4.181 -0.200 20.720 1.00 85.06 73 GLN A CA 1
ATOM 602 C C . GLN A 1 73 ? -4.477 1.275 20.383 1.00 85.06 73 GLN A C 1
ATOM 604 O O . GLN A 1 73 ? -3.857 2.198 20.913 1.00 85.06 73 GLN A O 1
ATOM 609 N N . GLY A 1 74 ? -5.413 1.519 19.467 1.00 81.75 74 GLY A N 1
ATOM 610 C CA . GLY A 1 74 ? -5.789 2.855 19.023 1.00 81.75 74 GLY A CA 1
ATOM 611 C C . GLY A 1 74 ? -4.599 3.675 18.516 1.00 81.75 74 GLY A C 1
ATOM 612 O O . GLY A 1 74 ? -3.984 3.357 17.503 1.00 81.75 74 GLY A O 1
ATOM 613 N N . LYS A 1 75 ? -4.281 4.772 19.211 1.00 83.25 75 LYS A N 1
ATOM 614 C CA . LYS A 1 75 ? -3.215 5.708 18.808 1.00 83.25 75 LYS A CA 1
ATOM 615 C C . LYS A 1 75 ? -1.789 5.203 19.061 1.00 83.25 75 LYS A C 1
ATOM 617 O O . LYS A 1 75 ? -0.833 5.879 18.677 1.00 83.25 75 LYS A O 1
ATOM 622 N N . TYR A 1 76 ? -1.638 4.081 19.767 1.00 82.62 76 TYR A N 1
ATOM 623 C CA . TYR A 1 76 ? -0.344 3.649 20.295 1.00 82.62 76 TYR A CA 1
ATOM 624 C C . TYR A 1 76 ? 0.433 2.732 19.349 1.00 82.62 76 TYR A C 1
ATOM 626 O O . TYR A 1 76 ? 1.657 2.852 19.307 1.00 82.62 76 TYR A O 1
ATOM 634 N N . LYS A 1 77 ? -0.227 1.870 18.557 1.00 85.44 77 LYS A N 1
ATOM 635 C CA . LYS A 1 77 ? 0.469 1.051 17.550 1.00 85.44 77 LYS A CA 1
ATOM 636 C C . LYS A 1 77 ? 0.276 1.589 16.135 1.00 85.44 77 LYS A C 1
ATOM 638 O O . LYS A 1 77 ? -0.713 2.238 15.796 1.00 85.44 77 LYS A O 1
ATOM 643 N N . LYS A 1 78 ? 1.290 1.316 15.316 1.00 88.12 78 LYS A N 1
ATOM 644 C CA . LYS A 1 78 ? 1.333 1.630 13.889 1.00 88.12 78 LYS A CA 1
ATOM 645 C C . LYS A 1 78 ? 0.702 0.465 13.116 1.00 88.12 78 LYS A C 1
ATOM 647 O O . LYS A 1 78 ? 0.873 -0.687 13.508 1.00 88.12 78 LYS A O 1
ATOM 652 N N . PHE A 1 79 ? 0.017 0.745 12.018 1.00 88.50 79 PHE A N 1
ATOM 653 C CA . PHE A 1 79 ? -0.544 -0.266 11.120 1.00 88.50 79 PHE A CA 1
ATOM 654 C C . PHE A 1 79 ? -0.480 0.203 9.669 1.00 88.50 79 PHE A C 1
ATOM 656 O O . PHE A 1 79 ? -0.207 1.372 9.393 1.00 88.50 79 PHE A O 1
ATOM 663 N N . TRP A 1 80 ? -0.711 -0.715 8.735 1.00 87.69 80 TRP A N 1
ATOM 664 C CA . TRP A 1 80 ? -0.617 -0.427 7.312 1.00 87.69 80 TRP A CA 1
ATOM 665 C C . TRP A 1 80 ? -1.990 -0.266 6.678 1.00 87.69 80 TRP A C 1
ATOM 667 O O . TRP A 1 80 ? -2.899 -1.068 6.905 1.00 87.69 80 TRP A O 1
ATOM 677 N N . ILE A 1 81 ? -2.119 0.743 5.823 1.00 86.88 81 ILE A N 1
ATOM 678 C CA . ILE A 1 81 ? -3.324 0.981 5.035 1.00 86.88 81 ILE A CA 1
ATOM 679 C C . ILE A 1 81 ? -2.957 1.288 3.579 1.00 86.88 81 ILE A C 1
ATOM 681 O O . ILE A 1 81 ? -2.006 2.034 3.333 1.00 86.88 81 ILE A O 1
ATOM 685 N N . PRO A 1 82 ? -3.656 0.725 2.582 1.00 87.31 82 PRO A N 1
ATOM 686 C CA . PRO A 1 82 ? -3.434 1.110 1.193 1.00 87.31 82 PRO A CA 1
ATOM 687 C C . PRO A 1 82 ? -3.824 2.575 0.959 1.00 87.31 82 PRO A C 1
ATOM 689 O O . PRO A 1 82 ? -4.775 3.090 1.545 1.00 87.31 82 PRO A O 1
ATOM 692 N N . SER A 1 83 ? -3.098 3.257 0.073 1.00 85.00 83 SER A N 1
ATOM 693 C CA . SER A 1 83 ? -3.416 4.630 -0.342 1.00 85.00 83 SER A CA 1
ATOM 694 C C . SER A 1 83 ? -4.778 4.750 -1.039 1.00 85.00 83 SER A C 1
ATOM 696 O O . SER A 1 83 ? -5.346 5.838 -1.088 1.00 85.00 83 SER A O 1
ATOM 698 N N . PHE A 1 84 ? -5.286 3.654 -1.617 1.00 82.00 84 PHE A N 1
ATOM 699 C CA . PHE A 1 84 ? -6.449 3.636 -2.514 1.00 82.00 84 PHE A CA 1
ATOM 700 C C . PHE A 1 84 ? -6.347 4.644 -3.676 1.00 82.00 84 PHE A C 1
ATOM 702 O O . PHE A 1 84 ? -7.354 5.074 -4.244 1.00 82.00 84 PHE A O 1
ATOM 709 N N . ILE A 1 85 ? -5.123 5.028 -4.038 1.00 84.69 85 ILE A N 1
ATOM 710 C CA . ILE A 1 85 ? -4.815 5.830 -5.215 1.00 84.69 85 ILE A CA 1
ATOM 711 C C . ILE A 1 85 ? -4.041 4.925 -6.163 1.00 84.69 85 ILE A C 1
ATOM 713 O O . ILE A 1 85 ? -3.133 4.217 -5.744 1.00 84.69 85 ILE A O 1
ATOM 717 N N . ASN A 1 86 ? -4.386 4.965 -7.447 1.00 88.56 86 ASN A N 1
ATOM 718 C CA . ASN A 1 86 ? -3.599 4.278 -8.459 1.00 88.56 86 ASN A CA 1
ATOM 719 C C . ASN A 1 86 ? -2.336 5.096 -8.751 1.00 88.56 86 ASN A C 1
ATOM 721 O O . ASN A 1 86 ? -2.314 5.922 -9.664 1.00 88.56 86 ASN A O 1
ATOM 725 N N . GLU A 1 87 ? -1.320 4.955 -7.901 1.00 89.69 87 GLU A N 1
ATOM 726 C CA . GLU A 1 87 ? -0.063 5.680 -8.059 1.00 89.69 87 GLU A CA 1
ATOM 727 C C . GLU A 1 87 ? 0.796 5.110 -9.182 1.00 89.69 87 GLU A C 1
ATOM 729 O O . GLU A 1 87 ? 1.539 5.873 -9.800 1.00 89.69 87 GLU A O 1
ATOM 734 N N . PHE A 1 88 ? 0.684 3.812 -9.455 1.00 92.44 88 PHE A N 1
ATOM 735 C CA . PHE A 1 88 ? 1.509 3.103 -10.423 1.00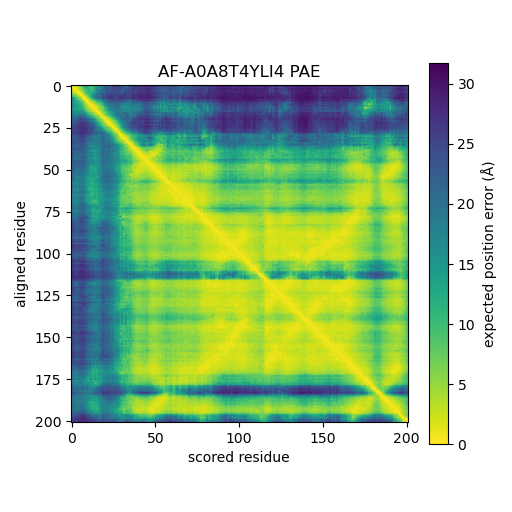 92.44 88 PHE A CA 1
ATOM 736 C C . PHE A 1 88 ? 0.658 2.481 -11.517 1.00 92.44 88 PHE A C 1
ATOM 738 O O . PHE A 1 88 ? -0.465 2.035 -11.298 1.00 92.44 88 PHE A O 1
ATOM 745 N N . VAL A 1 89 ? 1.224 2.430 -12.716 1.00 95.38 89 VAL A N 1
ATOM 746 C CA . VAL A 1 89 ? 0.613 1.761 -13.861 1.00 95.38 89 VAL A CA 1
ATOM 747 C C . VAL A 1 89 ? 1.630 0.764 -14.368 1.00 95.38 89 VAL A C 1
ATOM 749 O O . VAL A 1 89 ? 2.715 1.176 -14.775 1.00 95.38 89 VAL A O 1
ATOM 752 N N . LEU A 1 90 ? 1.303 -0.528 -14.310 1.00 96.81 90 LEU A N 1
ATOM 753 C CA . LEU A 1 90 ? 2.160 -1.557 -14.886 1.00 96.81 90 LEU A CA 1
ATOM 754 C C . LEU A 1 90 ? 2.259 -1.360 -16.399 1.00 96.81 90 LEU A C 1
ATOM 756 O O . LEU A 1 90 ? 1.242 -1.189 -17.071 1.00 96.81 90 LEU A O 1
ATOM 760 N N . THR A 1 91 ? 3.476 -1.411 -16.925 1.00 97.19 91 THR A N 1
ATOM 761 C CA . THR A 1 91 ? 3.746 -1.372 -18.372 1.00 97.19 91 THR A CA 1
ATOM 762 C C . THR A 1 91 ? 3.824 -2.770 -18.975 1.00 97.19 91 THR A C 1
ATOM 764 O O . THR A 1 91 ? 3.644 -2.934 -20.179 1.00 97.19 91 THR A O 1
ATOM 767 N N . ARG A 1 92 ? 4.080 -3.786 -18.141 1.00 97.19 92 ARG A N 1
ATOM 768 C CA . ARG A 1 92 ? 4.247 -5.186 -18.541 1.00 97.19 92 ARG A CA 1
ATOM 769 C C . ARG A 1 92 ? 3.570 -6.112 -17.538 1.00 97.19 92 ARG A C 1
ATOM 771 O O . ARG A 1 92 ? 3.478 -5.790 -16.351 1.00 97.19 92 ARG A O 1
ATOM 778 N N . ASP A 1 93 ? 3.129 -7.269 -18.019 1.00 98.12 93 ASP A N 1
ATOM 779 C CA . ASP A 1 93 ? 2.645 -8.342 -17.152 1.00 98.12 93 ASP A CA 1
ATOM 780 C C . ASP A 1 93 ? 3.787 -8.830 -16.248 1.00 98.12 93 ASP A C 1
ATOM 782 O O . ASP A 1 93 ? 4.951 -8.855 -16.659 1.00 98.12 93 ASP A O 1
ATOM 786 N N . ILE A 1 94 ? 3.463 -9.224 -15.015 1.00 97.94 94 ILE A N 1
ATOM 787 C CA . ILE A 1 94 ? 4.447 -9.754 -14.066 1.00 97.94 94 ILE A CA 1
ATOM 788 C C . ILE A 1 94 ? 4.415 -11.287 -14.137 1.00 97.94 94 ILE A C 1
ATOM 790 O O . ILE A 1 94 ? 3.368 -11.882 -13.849 1.00 97.94 94 ILE A O 1
ATOM 794 N N . PRO A 1 95 ? 5.536 -11.940 -14.498 1.00 97.75 95 PRO A N 1
ATOM 795 C CA . PRO A 1 95 ? 5.625 -13.394 -14.486 1.00 97.75 95 PRO A CA 1
ATOM 796 C C . PRO A 1 95 ? 5.477 -13.979 -13.073 1.00 97.75 95 PRO A C 1
ATOM 798 O O . PRO A 1 95 ? 5.842 -13.311 -12.098 1.00 97.75 95 PRO A O 1
ATOM 801 N N . PRO A 1 96 ? 5.025 -15.242 -12.953 1.00 97.31 96 PRO A N 1
ATOM 802 C CA . PRO A 1 96 ? 5.030 -15.971 -11.691 1.00 97.31 96 PRO A CA 1
ATOM 803 C C . PRO A 1 96 ? 6.403 -15.919 -11.024 1.00 97.31 96 PRO A C 1
ATOM 805 O O . PRO A 1 96 ? 7.423 -16.075 -11.697 1.00 97.31 96 PRO A O 1
ATOM 808 N N . LEU A 1 97 ? 6.428 -15.740 -9.701 1.00 96.50 97 LEU A N 1
ATOM 809 C CA . LEU A 1 97 ? 7.666 -15.724 -8.909 1.00 96.50 97 LEU A CA 1
ATOM 810 C C . LEU A 1 97 ? 8.685 -14.652 -9.349 1.00 96.50 97 LEU A C 1
ATOM 812 O O . LEU A 1 97 ? 9.872 -14.756 -9.037 1.00 96.50 97 LEU A O 1
ATOM 816 N N . SER A 1 98 ? 8.247 -13.591 -10.031 1.00 97.38 98 SER A N 1
ATOM 817 C CA . SER A 1 98 ? 9.119 -12.455 -10.339 1.00 97.38 98 SER A CA 1
ATOM 818 C C . SER A 1 98 ? 9.407 -11.639 -9.080 1.00 97.38 98 SER A C 1
ATOM 820 O O . SER A 1 98 ? 8.490 -11.317 -8.318 1.00 97.38 98 SER A O 1
ATOM 822 N N . SER A 1 99 ? 10.665 -11.247 -8.885 1.00 96.75 99 SER A N 1
ATOM 823 C CA . SER A 1 99 ? 11.106 -10.334 -7.822 1.00 96.75 99 SER A CA 1
ATOM 824 C C . SER A 1 99 ? 11.042 -8.858 -8.222 1.00 96.75 99 SER A C 1
ATOM 826 O O . SER A 1 99 ? 11.536 -8.004 -7.494 1.00 96.75 99 SER A O 1
ATOM 828 N N . PHE A 1 100 ? 10.459 -8.531 -9.375 1.00 96.88 100 PHE A N 1
ATOM 829 C CA . PHE A 1 100 ? 10.342 -7.154 -9.845 1.00 96.88 100 PHE A CA 1
ATOM 830 C C . PHE A 1 100 ? 9.134 -6.954 -10.760 1.00 96.88 100 PHE A C 1
ATOM 832 O O . PHE A 1 100 ? 8.569 -7.909 -11.300 1.00 96.88 100 PHE A O 1
ATOM 839 N N . CYS A 1 101 ? 8.767 -5.694 -10.968 1.00 97.00 101 CYS A N 1
ATOM 840 C CA . CYS A 1 101 ? 7.825 -5.280 -11.998 1.00 97.00 101 CYS A CA 1
ATOM 841 C C . CYS A 1 101 ? 8.289 -4.000 -12.697 1.00 97.00 101 CYS A C 1
ATOM 843 O O . CYS A 1 101 ? 9.176 -3.295 -12.209 1.00 97.00 101 CYS A O 1
ATOM 845 N N . TYR A 1 102 ? 7.666 -3.711 -13.836 1.00 97.06 102 TYR A N 1
ATOM 846 C CA . TYR A 1 102 ? 7.881 -2.482 -14.585 1.00 97.06 102 TYR A CA 1
ATOM 847 C C . TYR A 1 102 ? 6.640 -1.605 -14.510 1.00 97.06 102 TYR A C 1
ATOM 849 O O . TYR A 1 102 ? 5.514 -2.081 -14.689 1.00 97.06 102 TYR A O 1
ATOM 857 N N . VAL A 1 103 ? 6.855 -0.327 -14.225 1.00 95.94 103 VAL A N 1
ATOM 858 C CA . VAL A 1 103 ? 5.802 0.679 -14.135 1.00 95.94 103 VAL A CA 1
ATOM 859 C C . VAL A 1 103 ? 6.136 1.873 -15.006 1.00 95.94 103 VAL A C 1
ATOM 861 O O . VAL A 1 103 ? 7.304 2.174 -15.245 1.00 95.94 103 VAL A O 1
ATOM 864 N N . LYS A 1 104 ? 5.105 2.603 -15.430 1.00 95.50 104 LYS A N 1
ATOM 865 C CA . LYS A 1 104 ? 5.289 3.892 -16.089 1.00 95.50 104 LYS A CA 1
ATOM 866 C C . LYS A 1 104 ? 6.078 4.814 -15.161 1.00 95.50 104 LYS A C 1
ATOM 868 O O . LYS A 1 104 ? 5.696 4.973 -13.999 1.00 95.50 104 LYS A O 1
ATOM 873 N N . ASN A 1 105 ? 7.127 5.437 -15.690 1.00 90.94 105 ASN A N 1
ATOM 874 C CA . ASN A 1 105 ? 7.955 6.370 -14.949 1.00 90.94 105 ASN A CA 1
ATOM 875 C C . ASN A 1 105 ? 7.086 7.510 -14.414 1.00 90.94 105 ASN A C 1
ATOM 877 O O . ASN A 1 105 ? 6.465 8.272 -15.161 1.00 90.94 105 ASN A O 1
ATOM 881 N N . ASN A 1 106 ? 7.016 7.592 -13.091 1.00 85.31 106 ASN A N 1
ATOM 882 C CA . ASN A 1 106 ? 6.296 8.633 -12.373 1.00 85.31 106 ASN A CA 1
ATOM 883 C C . ASN A 1 106 ? 7.201 9.302 -11.328 1.00 85.31 106 ASN A C 1
ATOM 885 O O . ASN A 1 106 ? 6.708 9.894 -10.358 1.00 85.31 106 ASN A O 1
ATOM 889 N N . ASN A 1 107 ? 8.518 9.195 -11.540 1.00 82.12 107 ASN A N 1
ATOM 890 C CA . ASN A 1 107 ? 9.570 9.566 -10.610 1.00 82.12 107 ASN A CA 1
ATOM 891 C C . ASN A 1 107 ? 9.409 8.869 -9.251 1.00 82.12 107 ASN A C 1
ATOM 893 O O . ASN A 1 107 ? 9.527 9.512 -8.196 1.00 82.12 107 ASN A O 1
ATOM 897 N N . PHE A 1 108 ? 9.134 7.559 -9.253 1.00 77.38 108 PHE A N 1
ATOM 898 C CA . PHE A 1 108 ? 8.994 6.753 -8.042 1.00 77.38 108 PHE A CA 1
ATOM 899 C C . PHE A 1 108 ? 10.184 6.975 -7.125 1.00 77.38 108 PHE A C 1
ATOM 901 O O . PHE A 1 108 ? 9.993 7.271 -5.950 1.00 77.38 108 PHE A O 1
ATOM 908 N N . LYS A 1 109 ? 11.411 6.912 -7.656 1.00 73.38 109 LYS A N 1
ATOM 909 C CA . LYS A 1 109 ? 12.641 7.058 -6.862 1.00 73.38 109 LYS A CA 1
ATOM 910 C C . LYS A 1 109 ? 12.707 8.380 -6.086 1.00 73.38 109 LYS A C 1
ATOM 912 O O . LYS A 1 109 ? 13.241 8.433 -4.978 1.00 73.38 109 LYS A O 1
ATOM 917 N N . ALA A 1 110 ? 12.137 9.455 -6.631 1.00 74.31 110 ALA A N 1
ATOM 918 C CA . ALA A 1 110 ? 12.043 10.737 -5.935 1.00 74.31 110 ALA A CA 1
ATOM 919 C C . ALA A 1 110 ? 10.963 10.722 -4.838 1.00 74.31 110 ALA A C 1
ATOM 921 O O . ALA A 1 110 ? 11.148 11.321 -3.776 1.00 74.31 110 ALA A O 1
ATOM 922 N N . ARG A 1 111 ? 9.853 10.013 -5.076 1.00 71.88 111 ARG A N 1
ATOM 923 C CA . ARG A 1 111 ? 8.686 9.915 -4.180 1.00 71.88 111 ARG A CA 1
ATOM 924 C C . ARG A 1 111 ? 8.848 8.864 -3.076 1.00 71.88 111 ARG A C 1
ATOM 926 O O . ARG A 1 111 ? 8.211 8.975 -2.030 1.00 71.88 111 ARG A O 1
ATOM 933 N N . SER A 1 112 ? 9.690 7.860 -3.293 1.00 67.06 112 SER A N 1
ATOM 934 C CA . SER A 1 112 ? 9.802 6.660 -2.463 1.00 67.06 112 SER A CA 1
ATOM 935 C C . SER A 1 112 ? 10.806 6.749 -1.336 1.00 67.06 112 SER A C 1
ATOM 937 O O . SER A 1 112 ? 10.857 5.822 -0.536 1.00 67.06 112 SER A O 1
ATOM 939 N N . LYS A 1 113 ? 11.545 7.863 -1.210 1.00 60.09 113 LYS A N 1
ATOM 940 C CA . LYS A 1 113 ? 12.589 8.074 -0.185 1.00 60.09 113 LYS A CA 1
ATOM 941 C C . LYS A 1 113 ? 12.161 7.742 1.257 1.00 60.09 113 LYS A C 1
ATOM 943 O O . LYS A 1 113 ? 13.004 7.711 2.143 1.00 60.09 113 LYS A O 1
ATOM 948 N N . LYS A 1 114 ? 10.860 7.557 1.498 1.00 63.59 114 LYS A N 1
ATOM 949 C CA . LYS A 1 114 ? 10.226 7.273 2.789 1.00 63.59 114 LYS A CA 1
ATOM 950 C C . LYS A 1 114 ? 9.181 6.141 2.744 1.00 63.59 114 LYS A C 1
ATOM 952 O O . LYS A 1 114 ? 8.610 5.811 3.772 1.00 63.59 114 LYS A O 1
ATOM 957 N N . LYS A 1 115 ? 8.864 5.582 1.569 1.00 65.69 115 LYS A N 1
ATOM 958 C CA . LYS A 1 115 ? 7.762 4.617 1.399 1.00 65.69 115 LYS A CA 1
ATOM 959 C C . LYS A 1 115 ? 8.319 3.265 1.003 1.00 65.69 115 LYS A C 1
ATOM 961 O O . LYS A 1 115 ? 8.721 3.065 -0.138 1.00 65.69 115 LYS A O 1
ATOM 966 N N . GLU A 1 116 ? 8.330 2.359 1.971 1.00 79.50 116 GLU A N 1
ATOM 967 C CA . GLU A 1 116 ? 9.004 1.066 1.857 1.00 79.50 116 GLU A CA 1
ATOM 968 C C . GLU A 1 116 ? 8.121 -0.021 1.248 1.00 79.50 116 GLU A C 1
ATOM 970 O O . GLU A 1 116 ? 8.634 -1.063 0.860 1.00 79.50 116 GLU A O 1
ATOM 975 N N . ARG A 1 117 ? 6.802 0.186 1.152 1.00 90.12 117 ARG A N 1
ATOM 976 C CA . ARG A 1 117 ? 5.860 -0.861 0.744 1.00 90.12 117 ARG A CA 1
ATOM 977 C C . ARG A 1 117 ? 4.873 -0.396 -0.308 1.00 90.12 117 ARG A C 1
ATOM 979 O O . ARG A 1 117 ? 4.416 0.749 -0.316 1.00 90.12 117 ARG A O 1
ATOM 986 N N . VAL A 1 118 ? 4.504 -1.335 -1.163 1.00 91.75 118 VAL A N 1
ATOM 987 C CA . VAL A 1 118 ? 3.480 -1.168 -2.189 1.00 91.75 118 VAL A CA 1
ATOM 988 C C . VAL A 1 118 ? 2.460 -2.296 -2.110 1.00 91.75 118 VAL A C 1
ATOM 990 O O . VAL A 1 118 ? 2.748 -3.374 -1.580 1.00 91.75 118 VAL A O 1
ATOM 993 N N . PHE A 1 119 ? 1.268 -2.042 -2.637 1.00 93.25 119 PHE A N 1
ATOM 994 C CA . PHE A 1 119 ? 0.215 -3.037 -2.795 1.00 93.25 119 PHE A CA 1
ATOM 995 C C . PHE A 1 119 ? -0.235 -3.102 -4.255 1.00 93.25 119 PHE A C 1
ATOM 997 O O . PHE A 1 119 ? -0.364 -2.071 -4.908 1.00 93.25 119 PHE A O 1
ATOM 1004 N N . ILE A 1 120 ? -0.536 -4.301 -4.739 1.00 94.06 120 ILE A N 1
ATOM 1005 C CA . ILE A 1 120 ? -1.245 -4.542 -5.993 1.00 94.06 120 ILE A CA 1
ATOM 1006 C C . ILE A 1 120 ? -2.574 -5.188 -5.613 1.00 94.06 120 ILE A C 1
ATOM 1008 O O . ILE A 1 120 ? -2.595 -6.275 -5.036 1.00 94.06 120 ILE A O 1
ATOM 1012 N N . TRP A 1 121 ? -3.672 -4.500 -5.901 1.00 93.44 121 TRP A N 1
ATOM 1013 C CA . TRP A 1 121 ? -5.025 -5.013 -5.739 1.00 93.44 121 TRP A CA 1
ATOM 1014 C C . TRP A 1 121 ? -5.537 -5.467 -7.101 1.00 93.44 121 TRP A C 1
ATOM 1016 O O . TRP A 1 121 ? -5.596 -4.680 -8.050 1.00 93.44 121 TRP A O 1
ATOM 1026 N N . LEU A 1 122 ? -5.867 -6.749 -7.204 1.00 92.62 122 LEU A N 1
ATOM 1027 C CA . LEU A 1 122 ? -6.372 -7.378 -8.416 1.00 92.62 122 LEU A CA 1
ATOM 1028 C C . LEU A 1 122 ? -7.903 -7.326 -8.473 1.00 92.62 122 LEU A C 1
ATOM 1030 O O . LEU A 1 122 ? -8.587 -7.285 -7.451 1.00 92.62 122 LEU A O 1
ATOM 1034 N N . LYS A 1 123 ? -8.462 -7.368 -9.686 1.00 90.88 123 LYS A N 1
ATOM 1035 C CA . LYS A 1 123 ? -9.918 -7.352 -9.927 1.00 90.88 123 LYS A CA 1
ATOM 1036 C C . LYS A 1 123 ? -10.659 -8.550 -9.326 1.00 90.88 123 LYS A C 1
ATOM 1038 O O . LYS A 1 123 ? -11.863 -8.467 -9.109 1.00 90.88 123 LYS A O 1
ATOM 1043 N N . ASN A 1 124 ? -9.957 -9.646 -9.044 1.00 85.69 124 ASN A N 1
ATOM 1044 C CA . ASN A 1 124 ? -10.492 -10.813 -8.337 1.00 85.69 124 ASN A CA 1
ATOM 1045 C C . ASN A 1 124 ? -10.480 -10.654 -6.800 1.00 85.69 124 ASN A C 1
ATOM 1047 O O . ASN A 1 124 ? -10.784 -11.611 -6.096 1.00 85.69 124 ASN A O 1
ATOM 1051 N N . ASN A 1 125 ? -10.162 -9.459 -6.291 1.00 83.50 125 ASN A N 1
ATOM 1052 C CA . ASN A 1 125 ? -9.998 -9.114 -4.877 1.00 83.50 125 ASN A CA 1
ATOM 1053 C C . ASN A 1 125 ? -8.755 -9.675 -4.175 1.00 83.50 125 ASN A C 1
ATOM 1055 O O . ASN A 1 125 ? -8.640 -9.514 -2.959 1.00 83.50 125 ASN A O 1
ATOM 1059 N N . ASP A 1 126 ? -7.791 -10.232 -4.907 1.00 86.69 126 ASP A N 1
ATOM 1060 C CA . ASP A 1 126 ? -6.504 -10.595 -4.319 1.00 86.69 126 ASP A CA 1
ATOM 1061 C C . ASP A 1 126 ? -5.640 -9.358 -4.048 1.00 86.69 126 ASP A C 1
ATOM 1063 O O . ASP A 1 126 ? -5.595 -8.404 -4.834 1.00 86.69 126 ASP A O 1
ATOM 1067 N N . TRP A 1 127 ? -4.913 -9.405 -2.931 1.00 90.88 127 TRP A N 1
ATOM 1068 C CA . TRP A 1 127 ? -3.985 -8.363 -2.504 1.00 90.88 127 TRP A CA 1
ATOM 1069 C C . TRP A 1 127 ? -2.564 -8.902 -2.459 1.00 90.88 127 TRP A C 1
ATOM 1071 O O . TRP A 1 127 ? -2.264 -9.878 -1.773 1.00 90.88 127 TRP A O 1
ATOM 1081 N N . ILE A 1 128 ? -1.663 -8.215 -3.152 1.00 92.50 128 ILE A N 1
ATOM 1082 C CA . ILE A 1 128 ? -0.241 -8.540 -3.174 1.00 92.50 128 ILE A CA 1
ATOM 1083 C C . ILE A 1 128 ? 0.505 -7.373 -2.554 1.00 92.50 128 ILE A C 1
ATOM 1085 O O . ILE A 1 128 ? 0.528 -6.280 -3.108 1.00 92.50 128 ILE A O 1
ATOM 1089 N N . ILE A 1 129 ? 1.125 -7.600 -1.401 1.00 93.06 129 ILE A N 1
ATOM 1090 C CA . ILE A 1 129 ? 1.881 -6.576 -0.676 1.00 93.06 129 ILE A CA 1
ATOM 1091 C C . ILE A 1 129 ? 3.357 -6.926 -0.721 1.00 93.06 129 ILE A C 1
ATOM 1093 O O . ILE A 1 129 ? 3.725 -8.061 -0.417 1.00 93.06 129 ILE A O 1
ATOM 1097 N N . ARG A 1 130 ? 4.202 -5.965 -1.093 1.00 92.31 130 ARG A N 1
ATOM 1098 C CA . ARG A 1 130 ? 5.651 -6.168 -1.203 1.00 92.31 130 ARG A CA 1
ATOM 1099 C C . ARG A 1 130 ? 6.426 -5.002 -0.621 1.00 92.31 130 ARG A C 1
ATOM 1101 O O . ARG A 1 130 ? 5.993 -3.852 -0.742 1.00 92.31 130 ARG A O 1
ATOM 1108 N N . LYS A 1 131 ? 7.572 -5.305 -0.007 1.00 91.25 131 LYS A N 1
ATOM 1109 C CA . LYS A 1 131 ? 8.548 -4.280 0.348 1.00 91.25 131 LYS A CA 1
ATOM 1110 C C . LYS A 1 131 ? 9.372 -3.969 -0.894 1.00 91.25 131 LYS A C 1
ATOM 1112 O O . LYS A 1 131 ? 9.825 -4.872 -1.589 1.00 91.25 131 LYS A O 1
ATOM 1117 N N . VAL A 1 132 ? 9.544 -2.689 -1.182 1.00 91.00 132 VAL A N 1
ATOM 1118 C CA . VAL A 1 132 ? 10.382 -2.208 -2.274 1.00 91.00 132 VAL A CA 1
ATOM 1119 C C . VAL A 1 132 ? 11.821 -2.141 -1.782 1.00 91.00 132 VAL A C 1
ATOM 1121 O O . VAL A 1 132 ? 12.119 -1.444 -0.814 1.00 91.00 132 VAL A O 1
ATOM 1124 N N . VAL A 1 133 ? 12.705 -2.876 -2.449 1.00 90.94 133 VAL A N 1
ATOM 1125 C CA . VAL A 1 133 ? 14.137 -2.945 -2.117 1.00 90.94 133 VAL A CA 1
ATOM 1126 C C . VAL A 1 133 ? 14.941 -1.962 -2.956 1.00 90.94 133 VAL A C 1
ATOM 1128 O O . VAL A 1 133 ? 15.895 -1.363 -2.469 1.00 90.94 133 VAL A O 1
ATOM 1131 N N . ASN A 1 134 ? 14.558 -1.782 -4.219 1.00 90.38 134 ASN A N 1
ATOM 1132 C CA . ASN A 1 134 ? 15.264 -0.905 -5.140 1.00 90.38 134 ASN A CA 1
ATOM 1133 C C . ASN A 1 134 ? 14.324 -0.404 -6.234 1.00 90.38 134 ASN A C 1
ATOM 1135 O O . ASN A 1 134 ? 13.398 -1.121 -6.622 1.00 90.38 134 ASN A O 1
ATOM 1139 N N . VAL A 1 135 ? 14.596 0.801 -6.737 1.00 91.19 135 VAL A N 1
ATOM 1140 C CA . VAL A 1 135 ? 13.947 1.350 -7.928 1.00 91.19 135 VAL A CA 1
ATOM 1141 C C . VAL A 1 135 ? 14.973 1.960 -8.865 1.00 91.19 135 VAL A C 1
ATOM 1143 O O . VAL A 1 135 ? 15.762 2.833 -8.484 1.00 91.19 135 VAL A O 1
ATOM 1146 N N . GLU A 1 136 ? 14.916 1.501 -10.106 1.00 92.25 136 GLU A N 1
ATOM 1147 C CA . GLU A 1 136 ? 15.831 1.861 -11.181 1.00 92.25 136 GLU A CA 1
ATOM 1148 C C . GLU A 1 136 ? 15.036 2.433 -12.350 1.00 92.25 136 GLU A C 1
ATOM 1150 O O . GLU A 1 136 ? 13.945 1.961 -12.659 1.00 92.25 136 GLU A O 1
ATOM 1155 N N . SER A 1 137 ? 15.571 3.465 -12.995 1.00 92.25 137 SER A N 1
ATOM 1156 C CA . SER A 1 137 ? 15.029 3.943 -14.265 1.00 92.25 137 SER A CA 1
ATOM 1157 C C . SER A 1 137 ? 15.555 3.025 -15.363 1.00 92.25 137 SER A C 1
ATOM 1159 O O . SER A 1 137 ? 16.763 2.978 -15.582 1.00 92.25 137 SER A O 1
ATOM 1161 N N . GLU A 1 138 ? 14.662 2.285 -16.017 1.00 90.88 138 GLU A N 1
ATOM 1162 C CA . GLU A 1 138 ? 15.013 1.424 -17.155 1.00 90.88 138 GLU A CA 1
ATOM 1163 C C . GLU A 1 138 ? 15.084 2.265 -18.439 1.00 90.88 138 GLU A C 1
ATOM 1165 O O . GLU A 1 138 ? 15.935 2.058 -19.300 1.00 90.88 138 GLU A O 1
ATOM 1170 N N . SER A 1 139 ? 14.191 3.253 -18.549 1.00 91.50 139 SER A N 1
ATOM 1171 C CA . SER A 1 139 ? 14.133 4.228 -19.639 1.00 91.50 139 SER A CA 1
ATOM 1172 C C . SER A 1 139 ? 13.503 5.540 -19.155 1.00 91.50 139 SER A C 1
ATOM 1174 O O . SER A 1 139 ? 13.134 5.672 -17.986 1.00 91.50 139 SER A O 1
ATOM 1176 N N . GLU A 1 140 ? 13.343 6.522 -20.047 1.00 88.94 140 GLU A N 1
ATOM 1177 C CA . GLU A 1 140 ? 12.618 7.760 -19.728 1.00 88.94 140 GLU A CA 1
ATOM 1178 C C . GLU A 1 140 ? 11.145 7.501 -19.372 1.00 88.94 140 GLU A C 1
ATOM 1180 O O . GLU A 1 140 ? 10.577 8.216 -18.548 1.00 88.94 140 GLU A O 1
ATOM 1185 N N . GLU A 1 141 ? 10.537 6.450 -19.926 1.00 93.06 141 GLU A N 1
ATOM 1186 C CA . GLU A 1 141 ? 9.111 6.149 -19.759 1.00 93.06 141 GLU A CA 1
ATOM 1187 C C . GLU A 1 141 ? 8.823 5.046 -18.735 1.00 93.06 141 GLU A C 1
ATOM 1189 O O . GLU A 1 141 ? 7.662 4.843 -18.373 1.00 93.06 141 GLU A O 1
ATOM 1194 N N . GLU A 1 142 ? 9.847 4.345 -18.240 1.00 94.88 142 GLU A N 1
ATOM 1195 C CA . GLU A 1 142 ? 9.677 3.147 -17.415 1.00 94.88 142 GLU A CA 1
ATOM 1196 C C . GLU A 1 142 ? 10.650 3.092 -16.228 1.00 94.88 142 GLU A C 1
ATOM 1198 O O . GLU A 1 142 ? 11.856 3.317 -16.357 1.00 94.88 142 GLU A O 1
ATOM 1203 N N . GLU A 1 143 ? 10.117 2.734 -15.063 1.00 94.44 143 GLU A N 1
ATOM 1204 C CA . GLU A 1 143 ? 10.878 2.420 -13.855 1.00 94.44 143 GLU A CA 1
ATOM 1205 C C . GLU A 1 143 ? 10.690 0.939 -13.496 1.00 94.44 143 GLU A C 1
ATOM 1207 O O . GLU A 1 143 ? 9.585 0.391 -13.565 1.00 94.44 143 GLU A O 1
ATOM 1212 N N . ARG A 1 144 ? 11.772 0.290 -13.069 1.00 95.12 144 ARG A N 1
ATOM 1213 C CA . ARG A 1 144 ? 11.775 -1.068 -12.532 1.00 95.12 144 ARG A CA 1
ATOM 1214 C C . ARG A 1 144 ? 11.719 -1.017 -11.010 1.00 95.12 144 ARG A C 1
ATOM 1216 O O . ARG A 1 144 ? 12.619 -0.472 -10.373 1.00 95.12 144 ARG A O 1
ATOM 1223 N N . ILE A 1 145 ? 10.695 -1.630 -10.422 1.00 94.12 145 ILE A N 1
ATOM 1224 C CA . ILE A 1 145 ? 10.541 -1.772 -8.970 1.00 94.12 145 ILE A CA 1
ATOM 1225 C C . ILE A 1 145 ? 10.941 -3.191 -8.569 1.00 94.12 145 ILE A C 1
ATOM 1227 O O . ILE A 1 145 ? 10.344 -4.153 -9.046 1.00 94.12 145 ILE A O 1
ATOM 1231 N N . SER A 1 146 ? 11.927 -3.322 -7.681 1.00 95.06 146 SER A N 1
ATOM 1232 C CA . SER A 1 146 ? 12.375 -4.606 -7.126 1.00 95.06 146 SER A CA 1
ATOM 1233 C C . SER A 1 146 ? 11.784 -4.852 -5.740 1.00 95.06 146 SER A C 1
ATOM 1235 O O . SER A 1 146 ? 11.723 -3.939 -4.912 1.00 95.06 146 SER A O 1
ATOM 1237 N N . PHE A 1 147 ? 11.390 -6.095 -5.478 1.00 94.25 147 PHE A N 1
ATOM 1238 C CA . PHE A 1 147 ? 10.729 -6.540 -4.256 1.00 94.25 147 PHE A CA 1
ATOM 1239 C C . PHE A 1 147 ? 11.642 -7.388 -3.369 1.00 94.25 147 PHE A C 1
ATOM 1241 O O . PHE A 1 147 ? 12.569 -8.037 -3.849 1.00 94.25 147 PHE A O 1
ATOM 1248 N N . ASP A 1 148 ? 11.343 -7.409 -2.071 1.00 92.06 148 ASP A N 1
ATOM 1249 C CA . ASP A 1 148 ? 12.007 -8.256 -1.075 1.00 92.06 148 ASP A CA 1
ATOM 1250 C C . ASP A 1 148 ? 11.695 -9.741 -1.256 1.00 92.06 148 ASP A C 1
ATOM 1252 O O . ASP A 1 148 ? 12.562 -10.595 -1.080 1.00 92.06 148 ASP A O 1
ATOM 1256 N N . ILE A 1 149 ? 10.450 -10.041 -1.623 1.00 90.69 149 ILE A N 1
ATOM 1257 C CA . ILE A 1 149 ? 9.948 -11.394 -1.832 1.00 90.69 149 ILE A CA 1
ATOM 1258 C C . ILE A 1 149 ? 9.331 -11.480 -3.235 1.00 90.69 149 ILE A C 1
ATOM 1260 O O . ILE A 1 149 ? 8.594 -10.572 -3.638 1.00 90.69 149 ILE A O 1
ATOM 1264 N N . PRO A 1 150 ? 9.560 -12.579 -3.978 1.00 93.25 150 PRO A N 1
ATOM 1265 C CA . PRO A 1 150 ? 8.897 -12.824 -5.252 1.00 93.25 150 PRO A CA 1
ATOM 1266 C C . PRO A 1 150 ? 7.373 -12.681 -5.197 1.00 93.25 150 PRO A C 1
ATOM 1268 O O . PRO A 1 150 ? 6.727 -12.919 -4.172 1.00 93.25 150 PRO A O 1
ATOM 1271 N N . THR A 1 151 ? 6.773 -12.292 -6.314 1.00 92.38 151 THR A N 1
ATOM 1272 C CA . THR A 1 151 ? 5.319 -12.315 -6.521 1.00 92.38 151 THR A CA 1
ATOM 1273 C C . THR A 1 151 ? 4.761 -13.747 -6.443 1.00 92.38 151 THR A C 1
ATOM 1275 O O . THR A 1 151 ? 5.530 -14.708 -6.488 1.00 92.38 151 THR A O 1
ATOM 1278 N N . PRO A 1 152 ? 3.441 -13.928 -6.246 1.00 90.56 152 PRO A N 1
ATOM 1279 C CA . PRO A 1 152 ? 2.830 -15.257 -6.185 1.00 90.56 152 PRO A CA 1
ATOM 1280 C C . PRO A 1 152 ? 3.099 -16.124 -7.429 1.00 90.56 152 PRO A C 1
ATOM 1282 O O . PRO A 1 152 ? 3.489 -15.627 -8.485 1.00 90.56 152 PRO A O 1
ATOM 1285 N N . ASN A 1 153 ? 2.858 -17.435 -7.319 1.00 95.75 153 ASN A N 1
ATOM 1286 C CA . ASN A 1 153 ? 3.073 -18.393 -8.411 1.00 95.75 153 ASN A CA 1
ATOM 1287 C C . ASN A 1 153 ? 1.940 -18.373 -9.463 1.00 95.75 153 ASN A C 1
ATOM 1289 O O . ASN A 1 153 ? 1.343 -19.400 -9.775 1.00 95.75 153 ASN A O 1
ATOM 1293 N N . PHE A 1 154 ? 1.607 -17.190 -9.975 1.00 93.81 154 PHE A N 1
ATOM 1294 C CA . PHE A 1 154 ? 0.688 -16.991 -11.091 1.00 93.81 154 PHE A CA 1
ATOM 1295 C C . PHE A 1 154 ? 1.010 -15.679 -11.817 1.00 93.81 154 PHE A C 1
ATOM 1297 O O . PHE A 1 154 ? 1.693 -14.808 -11.283 1.00 93.81 154 PHE A O 1
ATOM 1304 N N . TRP A 1 155 ? 0.524 -15.544 -13.050 1.00 97.00 155 TRP A N 1
ATOM 1305 C CA . TRP A 1 155 ? 0.717 -14.338 -13.854 1.00 97.00 155 TRP A CA 1
ATOM 1306 C C . TRP A 1 155 ? -0.141 -13.186 -13.340 1.00 97.00 155 TRP A C 1
ATOM 1308 O O . TRP A 1 155 ? -1.357 -13.331 -13.229 1.00 97.00 155 TRP A O 1
ATOM 1318 N N . ILE A 1 156 ? 0.468 -12.023 -13.113 1.00 97.31 156 ILE A N 1
ATOM 1319 C CA . ILE A 1 156 ? -0.270 -10.788 -12.833 1.00 97.31 156 ILE A CA 1
ATOM 1320 C C . ILE A 1 156 ? -0.343 -10.002 -14.135 1.00 97.31 156 ILE A C 1
ATOM 1322 O O . ILE A 1 156 ? 0.631 -9.366 -14.543 1.00 97.31 156 ILE A O 1
ATOM 1326 N N . ARG A 1 157 ? -1.494 -10.061 -14.804 1.00 97.69 157 ARG A N 1
ATOM 1327 C CA . ARG A 1 157 ? -1.696 -9.318 -16.048 1.00 97.69 157 ARG A CA 1
ATOM 1328 C C . ARG A 1 157 ? -1.981 -7.858 -15.743 1.00 97.69 157 ARG A C 1
ATOM 1330 O O . ARG A 1 157 ? -2.744 -7.543 -14.832 1.00 97.69 157 ARG A O 1
ATOM 1337 N N . THR A 1 158 ? -1.429 -6.968 -16.555 1.00 97.12 158 THR A N 1
ATOM 1338 C CA . THR A 1 158 ? -1.690 -5.521 -16.506 1.00 97.12 158 THR A CA 1
ATOM 1339 C C . THR A 1 158 ? -3.188 -5.208 -16.471 1.00 97.12 158 THR A C 1
ATOM 1341 O O . THR A 1 158 ? -3.637 -4.415 -15.646 1.00 97.12 158 THR A O 1
ATOM 1344 N N . GLY A 1 159 ? -3.979 -5.894 -17.303 1.00 96.25 159 GLY A N 1
ATOM 1345 C CA . GLY A 1 159 ? -5.435 -5.745 -17.370 1.00 96.25 159 GLY A CA 1
ATOM 1346 C C . GLY A 1 159 ? -6.204 -6.246 -16.141 1.00 96.25 159 GLY A C 1
ATOM 1347 O O . GLY A 1 159 ? -7.361 -5.858 -15.969 1.00 96.25 159 GLY A O 1
ATOM 1348 N N . ASP A 1 160 ? -5.584 -7.053 -15.278 1.00 95.75 160 ASP A N 1
ATOM 1349 C CA . ASP A 1 160 ? -6.205 -7.617 -14.073 1.00 95.75 160 ASP A CA 1
ATOM 1350 C C . ASP A 1 160 ? -5.929 -6.775 -12.819 1.00 95.75 160 ASP A C 1
ATOM 1352 O O . ASP A 1 160 ? -6.561 -6.982 -11.781 1.00 95.75 160 ASP A O 1
ATOM 1356 N N . VAL A 1 161 ? -5.033 -5.788 -12.909 1.00 94.75 161 VAL A N 1
ATOM 1357 C CA . VAL A 1 161 ? -4.755 -4.858 -11.813 1.00 94.75 161 VAL A CA 1
ATOM 1358 C C . VAL A 1 161 ? -5.887 -3.844 -11.697 1.00 94.75 161 VAL A C 1
ATOM 1360 O O . VAL A 1 161 ? -6.171 -3.079 -12.618 1.00 94.75 161 VAL A O 1
ATOM 1363 N N . PHE A 1 162 ? -6.542 -3.835 -10.540 1.00 91.75 162 PHE A N 1
ATOM 1364 C CA . PHE A 1 162 ? -7.541 -2.835 -10.187 1.00 91.75 162 PHE A CA 1
ATOM 1365 C C . PHE A 1 162 ? -6.881 -1.555 -9.660 1.00 91.75 162 PHE A C 1
ATOM 1367 O O . PHE A 1 162 ? -7.267 -0.454 -10.045 1.00 91.75 162 PHE A O 1
ATOM 1374 N N . CYS A 1 163 ? -5.878 -1.692 -8.789 1.00 92.25 163 CYS A N 1
ATOM 1375 C CA . CYS A 1 163 ? -5.150 -0.565 -8.215 1.00 92.25 163 CYS A CA 1
ATOM 1376 C C . CYS A 1 163 ? -3.727 -0.982 -7.834 1.00 92.25 163 CYS A C 1
ATOM 1378 O O . CYS A 1 163 ? -3.537 -2.029 -7.216 1.00 92.25 163 CYS A O 1
ATOM 1380 N N . PHE A 1 164 ? -2.735 -0.161 -8.169 1.00 93.69 164 PHE A N 1
ATOM 1381 C CA . PHE A 1 164 ? -1.355 -0.343 -7.733 1.00 93.69 164 PHE A CA 1
ATOM 1382 C C . PHE A 1 164 ? -0.871 0.940 -7.065 1.00 93.69 164 PHE A C 1
ATOM 1384 O O . PHE A 1 164 ? -0.799 2.000 -7.692 1.00 93.69 164 PHE A O 1
ATOM 1391 N N . GLY A 1 165 ? -0.548 0.844 -5.777 1.00 91.12 165 GLY A N 1
ATOM 1392 C CA . GLY A 1 165 ? -0.233 2.013 -4.979 1.00 91.12 165 GLY A CA 1
ATOM 1393 C C . GLY A 1 165 ? 0.699 1.773 -3.804 1.00 91.12 165 GLY A C 1
ATOM 1394 O O . GLY A 1 165 ? 1.196 0.671 -3.568 1.00 91.12 165 GLY A O 1
ATOM 1395 N N . PHE A 1 166 ? 0.955 2.841 -3.057 1.00 88.94 166 PHE A N 1
ATOM 1396 C CA . PHE A 1 166 ? 1.727 2.782 -1.823 1.00 88.94 166 PHE A CA 1
ATOM 1397 C C . PHE A 1 166 ? 0.910 2.170 -0.689 1.00 88.94 166 PHE A C 1
ATOM 1399 O O . PHE A 1 166 ? -0.258 2.507 -0.482 1.00 88.94 166 PHE A O 1
ATOM 1406 N N . LEU A 1 167 ? 1.565 1.334 0.111 1.00 88.88 167 LEU A N 1
ATOM 1407 C CA . LEU A 1 167 ? 1.052 0.945 1.413 1.00 88.88 167 LEU A CA 1
ATOM 1408 C C . LEU A 1 167 ? 1.595 1.940 2.445 1.00 88.88 167 LEU A C 1
ATOM 1410 O O . LEU A 1 167 ? 2.802 2.145 2.553 1.00 88.88 167 LEU A O 1
ATOM 1414 N N . LEU A 1 168 ? 0.697 2.618 3.150 1.00 87.12 168 LEU A N 1
ATOM 1415 C CA . LEU A 1 168 ? 1.005 3.729 4.042 1.00 87.12 168 LEU A CA 1
ATOM 1416 C C . LEU A 1 168 ? 1.064 3.229 5.481 1.00 87.12 168 LEU A C 1
ATOM 1418 O O . LEU A 1 168 ? 0.132 2.571 5.943 1.00 87.12 168 LEU A O 1
ATOM 1422 N N . LEU A 1 169 ? 2.144 3.558 6.187 1.00 88.00 169 LEU A N 1
ATOM 1423 C CA . LEU A 1 169 ? 2.233 3.324 7.620 1.00 88.00 169 LEU A CA 1
ATOM 1424 C C . LEU A 1 169 ? 1.494 4.447 8.326 1.00 88.00 169 LEU A C 1
ATOM 1426 O O . LEU A 1 169 ? 1.795 5.622 8.115 1.00 88.00 169 LEU A O 1
ATOM 1430 N N . VAL A 1 170 ? 0.534 4.099 9.164 1.00 88.38 170 VAL A N 1
ATOM 1431 C CA . VAL A 1 170 ? -0.283 5.069 9.879 1.00 88.38 170 VAL A CA 1
ATOM 1432 C C . VAL A 1 170 ? -0.448 4.675 11.339 1.00 88.38 170 VAL A C 1
ATOM 1434 O O . VAL A 1 170 ? -0.135 3.559 11.743 1.00 88.38 170 VAL A O 1
ATOM 1437 N N . ARG A 1 171 ? -0.963 5.598 12.143 1.00 90.00 171 ARG A N 1
ATOM 1438 C CA . ARG A 1 171 ? -1.552 5.311 13.457 1.00 90.00 171 ARG A CA 1
ATOM 1439 C C . ARG A 1 171 ? -2.853 6.081 13.591 1.00 90.00 171 ARG A C 1
ATOM 1441 O O . ARG A 1 171 ? -2.999 7.125 12.949 1.00 90.00 171 ARG A O 1
ATOM 1448 N N . PHE A 1 172 ? -3.765 5.619 14.442 1.00 89.56 172 PHE A N 1
ATOM 1449 C CA . PHE A 1 172 ? -4.945 6.417 14.751 1.00 89.56 172 PHE A CA 1
ATOM 1450 C C . PHE A 1 172 ? -4.536 7.738 15.395 1.00 89.56 172 PHE A C 1
ATOM 1452 O O . PHE A 1 172 ? -3.671 7.796 16.267 1.00 89.56 172 PHE A O 1
ATOM 1459 N N . ASP A 1 173 ? -5.163 8.801 14.924 1.00 87.94 173 ASP A N 1
ATOM 1460 C CA . ASP A 1 173 ? -4.955 10.148 15.425 1.00 87.94 173 ASP A CA 1
ATOM 1461 C C . ASP A 1 173 ? -5.938 10.482 16.549 1.00 87.94 173 ASP A C 1
ATOM 1463 O O . ASP A 1 173 ? -5.591 11.075 17.569 1.00 87.94 173 ASP A O 1
ATOM 1467 N N . THR A 1 174 ? -7.179 10.038 16.368 1.00 82.31 174 THR A N 1
ATOM 1468 C CA . THR A 1 174 ? -8.284 10.277 17.286 1.00 82.31 174 THR A CA 1
ATOM 1469 C C . THR A 1 174 ? -8.789 8.964 17.880 1.00 82.31 174 THR A C 1
ATOM 1471 O O . THR A 1 174 ? -8.618 7.895 17.283 1.00 82.31 174 THR A O 1
ATOM 1474 N N . PRO A 1 175 ? -9.430 9.010 19.059 1.00 82.81 175 PRO A N 1
ATOM 1475 C CA . PRO A 1 175 ? -10.219 7.894 19.557 1.00 82.81 175 PRO A CA 1
ATOM 1476 C C . PRO A 1 175 ? -11.262 7.436 18.534 1.00 82.81 175 PRO A C 1
ATOM 1478 O O . PRO A 1 175 ? -11.761 8.249 17.751 1.00 82.81 175 PRO A O 1
ATOM 1481 N N . LEU A 1 176 ? -11.596 6.146 18.553 1.00 81.94 176 LEU A N 1
ATOM 1482 C CA . LEU A 1 176 ? -12.682 5.615 17.736 1.00 81.94 176 LEU A CA 1
ATOM 1483 C C . LEU A 1 176 ? -14.007 6.233 18.203 1.00 81.94 176 LEU A C 1
ATOM 1485 O O . LEU A 1 176 ? -14.377 6.099 19.370 1.00 81.94 176 LEU A O 1
ATOM 1489 N N . GLN A 1 177 ? -14.698 6.909 17.286 1.00 81.38 177 GLN A N 1
ATOM 1490 C CA . GLN A 1 177 ? -16.012 7.509 17.512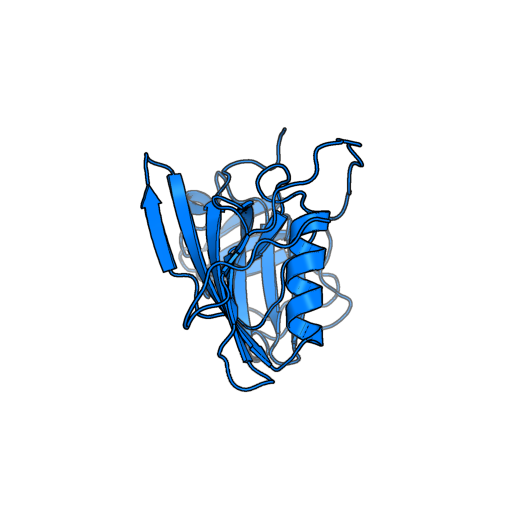 1.00 81.38 177 GLN A CA 1
ATOM 1491 C C . GLN A 1 177 ? -17.019 6.886 16.550 1.00 81.38 177 GLN A C 1
ATOM 1493 O O . GLN A 1 177 ? -17.025 7.185 15.354 1.00 81.38 177 GLN A O 1
ATOM 1498 N N . ILE A 1 178 ? -17.871 6.001 17.057 1.00 77.38 178 ILE A N 1
ATOM 1499 C CA . ILE A 1 178 ? -18.927 5.375 16.256 1.00 77.38 178 ILE A CA 1
ATOM 1500 C C . ILE A 1 178 ? -20.197 6.208 16.401 1.00 77.38 178 ILE A C 1
ATOM 1502 O O . ILE A 1 178 ? -20.672 6.416 17.516 1.00 77.38 178 ILE A O 1
ATOM 1506 N N . LYS A 1 179 ? -20.751 6.642 15.266 1.00 72.75 179 LYS A N 1
ATOM 1507 C CA . LYS A 1 179 ? -22.066 7.276 15.161 1.00 72.75 179 LYS A CA 1
ATOM 1508 C C . LYS A 1 179 ? -23.048 6.246 14.611 1.00 72.75 179 LYS A C 1
ATOM 1510 O O . LYS A 1 179 ? -23.073 5.956 13.412 1.00 72.75 179 LYS A O 1
ATOM 1515 N N . ALA A 1 180 ? -23.828 5.640 15.499 1.00 63.91 180 ALA A N 1
ATOM 1516 C CA . ALA A 1 180 ? -24.874 4.705 15.093 1.00 63.91 180 ALA A CA 1
ATOM 1517 C C . ALA A 1 180 ? -26.087 5.471 14.540 1.00 63.91 180 ALA A C 1
ATOM 1519 O O . ALA A 1 180 ? -26.533 6.442 15.156 1.00 63.91 180 ALA A O 1
ATOM 1520 N N . VAL A 1 181 ? -26.634 5.029 13.402 1.00 57.75 181 VAL A N 1
ATOM 1521 C CA . VAL A 1 181 ? -27.944 5.501 12.932 1.00 57.75 181 VAL A CA 1
ATOM 1522 C C . VAL A 1 181 ? -29.003 4.683 13.664 1.00 57.75 181 VAL A C 1
ATOM 1524 O O . VAL A 1 181 ? -28.875 3.468 13.790 1.00 57.75 181 VAL A O 1
ATOM 1527 N N . LYS A 1 182 ? -30.017 5.373 14.188 1.00 51.12 182 LYS A N 1
ATOM 1528 C CA . LYS A 1 182 ? -31.003 4.885 15.168 1.00 51.12 182 LYS A CA 1
ATOM 1529 C C . LYS A 1 182 ? -31.847 3.686 14.692 1.00 51.12 182 LYS A C 1
ATOM 1531 O O . LYS A 1 182 ? -32.463 3.028 15.524 1.00 51.12 182 LYS A O 1
ATOM 1536 N N . ASP A 1 183 ? -31.791 3.359 13.401 1.00 53.72 183 ASP A N 1
ATOM 1537 C CA . ASP A 1 183 ? -32.625 2.350 12.753 1.00 53.72 183 ASP A CA 1
ATOM 1538 C C . ASP A 1 183 ? -31.773 1.102 12.401 1.00 53.72 183 ASP A C 1
ATOM 1540 O O . ASP A 1 183 ? -31.307 0.892 11.282 1.00 53.72 183 ASP A O 1
ATOM 1544 N N . GLU A 1 184 ? -31.479 0.336 13.454 1.00 55.59 184 GLU A N 1
ATOM 1545 C CA . GLU A 1 184 ? -31.160 -1.106 13.576 1.00 55.59 184 GLU A CA 1
ATOM 1546 C C . GLU A 1 184 ? -30.172 -1.857 12.656 1.00 55.59 184 GLU A C 1
ATOM 1548 O O . GLU A 1 184 ? -29.921 -3.034 12.914 1.00 55.59 184 GLU A O 1
ATOM 1553 N N . ALA A 1 185 ? -29.514 -1.268 11.657 1.00 60.91 185 ALA A N 1
ATOM 1554 C CA . ALA A 1 185 ? -28.525 -2.050 10.890 1.00 60.91 185 ALA A CA 1
ATOM 1555 C C . ALA A 1 185 ? -27.351 -1.269 10.313 1.00 60.91 185 ALA A C 1
ATOM 1557 O O . ALA A 1 185 ? -26.536 -1.850 9.596 1.00 60.91 185 ALA A O 1
ATOM 1558 N N . THR A 1 186 ? -27.237 0.029 10.591 1.00 69.44 186 THR A N 1
ATOM 1559 C CA . THR A 1 186 ? -26.204 0.845 9.949 1.00 69.44 186 THR A CA 1
ATOM 1560 C C . THR A 1 186 ? -25.499 1.765 10.923 1.00 69.44 186 THR A C 1
ATOM 1562 O O . THR A 1 186 ? -26.132 2.497 11.684 1.00 69.44 186 THR A O 1
ATOM 1565 N N . ALA A 1 187 ? -24.173 1.755 10.876 1.00 74.19 187 ALA A N 1
ATOM 1566 C CA . ALA A 1 187 ? -23.342 2.665 11.645 1.00 74.19 187 ALA A CA 1
ATOM 1567 C C . ALA A 1 187 ? -22.364 3.370 10.716 1.00 74.19 187 ALA A C 1
ATOM 1569 O O . ALA A 1 187 ? -21.886 2.791 9.741 1.00 74.19 187 ALA A O 1
ATOM 1570 N N . THR A 1 188 ? -22.055 4.621 11.037 1.00 77.31 188 THR A N 1
ATOM 1571 C CA . THR A 1 188 ? -20.966 5.343 10.390 1.00 77.31 188 THR A CA 1
ATOM 1572 C C . THR A 1 188 ? -19.899 5.685 11.411 1.00 77.31 188 THR A C 1
ATOM 1574 O O . THR A 1 188 ? -20.174 5.940 12.583 1.00 77.31 188 THR A O 1
ATOM 1577 N N . THR A 1 189 ? -18.650 5.673 10.982 1.00 80.44 189 THR A N 1
ATOM 1578 C CA . THR A 1 189 ? -17.554 6.232 11.770 1.00 80.44 189 THR A CA 1
ATOM 1579 C C . THR A 1 189 ? -16.624 6.970 10.837 1.00 80.44 189 THR A C 1
ATOM 1581 O O . THR A 1 189 ? -16.514 6.644 9.654 1.00 80.44 189 THR A O 1
ATOM 1584 N N . GLU A 1 190 ? -15.957 7.972 11.378 1.00 83.69 190 GLU A N 1
ATOM 1585 C CA . GLU A 1 190 ? -14.908 8.681 10.684 1.00 83.69 190 GLU A CA 1
ATOM 1586 C C . GLU A 1 190 ? -13.616 8.481 11.464 1.00 83.69 190 GLU A C 1
ATOM 1588 O O . GLU A 1 190 ? -13.538 8.787 12.654 1.00 83.69 190 GLU A O 1
ATOM 1593 N N . LEU A 1 191 ? -12.607 7.940 10.790 1.00 85.25 191 LEU A N 1
ATOM 1594 C CA . LEU A 1 191 ? -11.307 7.673 11.382 1.00 85.25 191 LEU A CA 1
ATOM 1595 C C . LEU A 1 191 ? -10.302 8.653 10.810 1.00 85.25 191 LEU A C 1
ATOM 1597 O O . LEU A 1 191 ? -10.154 8.764 9.591 1.00 85.25 191 LEU A O 1
ATOM 1601 N N . SER A 1 192 ? -9.597 9.330 11.709 1.00 88.44 192 SER A N 1
ATOM 1602 C CA . SER A 1 192 ? -8.433 10.140 11.376 1.00 88.44 192 SER A CA 1
ATOM 1603 C C . SER A 1 192 ? -7.171 9.362 11.729 1.00 88.44 192 SER A C 1
ATOM 1605 O O . SER A 1 192 ? -7.070 8.762 12.803 1.00 88.44 192 SER A O 1
ATOM 1607 N N . MET A 1 193 ? -6.211 9.355 10.815 1.00 90.56 193 MET A N 1
ATOM 1608 C CA . MET A 1 193 ? -4.964 8.612 10.917 1.00 90.56 193 MET A CA 1
ATOM 1609 C C . MET A 1 193 ? -3.802 9.498 10.482 1.00 90.56 193 MET A C 1
ATOM 1611 O O . MET A 1 193 ? -3.895 10.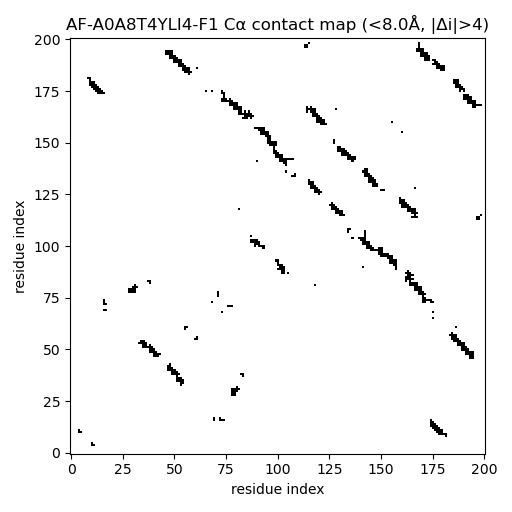188 9.471 1.00 90.56 193 MET A O 1
ATOM 1615 N N . VAL A 1 194 ? -2.691 9.468 11.209 1.00 90.38 194 VAL A N 1
ATOM 1616 C CA . VAL A 1 194 ? -1.476 10.207 10.831 1.00 90.38 194 VAL A CA 1
ATOM 1617 C C . VAL A 1 194 ? -0.564 9.296 10.015 1.00 90.38 194 VAL A C 1
ATOM 1619 O O . VAL A 1 194 ? -0.246 8.203 10.479 1.00 90.38 194 VAL A O 1
ATOM 1622 N N . GLU A 1 195 ? -0.122 9.745 8.835 1.00 87.75 195 GLU A N 1
ATOM 162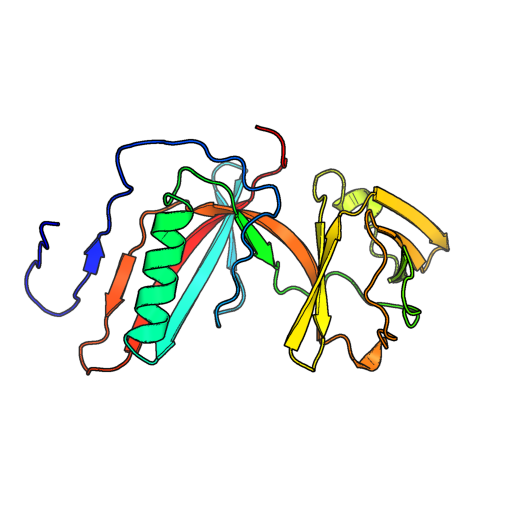3 C CA . GLU A 1 195 ? 0.915 9.076 8.037 1.00 87.75 195 GLU A CA 1
ATOM 1624 C C . GLU A 1 195 ? 2.268 9.192 8.739 1.00 87.75 195 GLU A C 1
ATOM 1626 O O . GLU A 1 195 ? 2.744 10.283 9.061 1.00 87.75 195 GLU A O 1
ATOM 1631 N N . LEU A 1 196 ? 2.896 8.045 8.964 1.00 85.69 196 LEU A N 1
ATOM 1632 C CA . LEU A 1 196 ? 4.210 7.922 9.564 1.00 85.69 196 LEU A CA 1
ATOM 1633 C C . LEU A 1 196 ? 5.252 7.726 8.464 1.00 85.69 196 LEU A C 1
ATOM 1635 O O . LEU A 1 196 ? 5.022 7.048 7.467 1.00 85.69 196 LEU A O 1
ATOM 1639 N N . ILE A 1 197 ? 6.409 8.351 8.656 1.00 72.88 197 ILE A N 1
ATOM 1640 C CA . ILE A 1 197 ? 7.445 8.453 7.625 1.00 72.88 197 ILE A CA 1
ATOM 1641 C C . ILE A 1 197 ? 8.384 7.230 7.605 1.00 72.88 197 ILE A C 1
ATOM 1643 O O . ILE A 1 197 ? 8.991 6.965 6.573 1.00 72.88 197 ILE A O 1
ATOM 1647 N N . HIS A 1 198 ? 8.514 6.489 8.712 1.00 66.69 198 HIS A N 1
ATOM 1648 C CA . HIS A 1 198 ? 9.470 5.383 8.846 1.00 66.69 198 HIS A CA 1
ATOM 1649 C C . HIS A 1 198 ? 8.870 4.177 9.577 1.00 66.69 198 HIS A C 1
ATOM 1651 O O . HIS A 1 198 ? 8.134 4.346 10.551 1.00 66.69 198 HIS A O 1
ATOM 1657 N N . GLU A 1 199 ? 9.245 2.969 9.130 1.00 60.75 199 GLU A N 1
ATOM 1658 C CA . GLU A 1 199 ? 8.929 1.701 9.811 1.00 60.75 199 GLU A CA 1
ATOM 1659 C C . GLU A 1 199 ? 9.648 1.572 11.165 1.00 60.75 199 GLU A C 1
ATOM 1661 O O . GLU A 1 199 ? 9.140 0.912 12.071 1.00 60.75 199 GLU A O 1
ATOM 1666 N N . LEU A 1 200 ? 10.811 2.220 11.310 1.00 55.12 200 LEU A N 1
ATOM 1667 C CA . LEU A 1 200 ? 11.676 2.114 12.488 1.00 55.12 200 LEU A CA 1
ATOM 1668 C C . LEU A 1 200 ? 11.024 2.696 13.767 1.00 55.12 200 LEU A C 1
ATOM 1670 O O . LEU A 1 200 ? 10.114 3.526 13.649 1.00 55.12 200 LEU A O 1
ATOM 1674 N N . PRO A 1 201 ? 11.438 2.221 14.966 1.00 49.09 201 PRO A N 1
ATOM 1675 C CA . PRO A 1 201 ? 10.774 2.466 16.253 1.00 49.09 201 PRO A CA 1
ATOM 1676 C C . PRO A 1 201 ? 10.408 3.928 16.510 1.00 49.09 201 PRO A C 1
ATOM 1678 O O . PRO A 1 201 ? 11.305 4.793 16.427 1.00 49.09 201 PRO A O 1
#

Sequence (201 aa):
MTIYASGLNNIELFIPAPSNVDIDFIQHGEVFTFPATKPAYFIRDGQRVLRMSFFFRGYKELTQIVDFYHRVQGKYKKFWIPSFINEFVLTRDIPPLSSFCYVKNNNFKARSKKKERVFIWLKNNDWIIRKVVNVESESEEEERISFDIPTPNFWIRTGDVFCFGFLLLVRFDTPLQIKAVKDEATATTELSMVELIHELP

pLDDT: mean 76.5, std 20.83, range [24.05, 98.12]

Solvent-accessible surface area (backbone atoms only — not comparable to full-atom values): 11616 Å² total; per-residue (Å²): 138,86,85,78,84,72,88,84,93,57,58,64,50,78,56,80,67,80,92,76,88,80,88,77,84,67,92,66,74,58,73,64,87,72,79,56,49,79,64,45,77,49,76,56,96,91,35,48,33,39,37,34,44,34,67,28,84,29,68,71,55,49,48,53,53,53,52,49,38,57,74,38,39,35,62,76,34,75,37,34,35,69,58,86,44,68,76,49,46,61,73,47,62,32,58,49,54,31,43,49,46,41,24,48,50,75,57,55,69,76,71,37,83,55,51,53,31,35,36,39,33,31,72,87,73,49,76,47,74,38,42,56,73,48,69,45,75,78,48,92,63,29,26,37,44,28,36,74,57,55,44,61,92,49,73,48,47,51,89,44,54,68,37,26,23,49,36,39,44,25,24,34,68,54,73,58,46,40,44,47,50,94,75,88,41,42,35,37,34,62,48,42,27,36,57,51,63,63,93,69,135

Secondary structure (DSSP, 8-state):
------SSS-EEEEEPPPS-------SSPPBP---BPPPEEEEETTEEEEEEEEEEESHHHHHHHHHHHHHTTTTTS-EEEE--S----BSSPBPTT-SEEEEE-S-HHHH-TT--EEEEEETTS-EEEEEEEEEEESSSSEEEEEESSPPPSS-B-GGGEEEEEEEEEEEE-S-EEEEE-SSSSEEEEEEEEEEPS-S--

Radius of gyration: 19.18 Å; Cα contacts (8 Å, |Δi|>4): 403; chains: 1; bounding box: 48×39×52 Å

Nearest PDB structures (foldseek):
  8rk3-assembly1_U  TM=8.071E-01  e=1.607E-10  Pseudomonas phage JBD30
  8vjh-assembly1_B  TM=7.797E-01  e=1.115E-09  Chivirus chi
  6mol-assembly1_C  TM=3.038E-01  e=2.328E+00  Homo sapiens
  8vu5-assembly1_C  TM=2.861E-01  e=4.597E+00  Mus musculus
  6nmy-assembly1_B  TM=1.740E-01  e=1.614E+00  Homo sapiens

Foldseek 3Di:
DDFDADDDDWGKGFDAFDDDDDDDDDPDFDEDDADWPQWDWDADPNFIKTKIKHKFFADVSVVVVVVVCRVCRAQNHKGKYWNPAQQWQFPFKAAAQDQKGKTFDPVCVVVCPQFQKKWWQFPVRDIDIFGFPDWDDPDPTMIMTGTPGGDHRHIGGSVGTPGIGTIFIKGWPDTWIWTDHPPHTMIMTMTMITTDRHPDD